Protein AF-A0A1F7QM72-F1 (afdb_monomer)

Mean predicted aligned error: 12.79 Å

Sequence (200 aa):
MLNIPPVDGIVYKVKGGDTADSLALRYHANKDQIIKFNDAEVGGLQPGTLIVIPGGNVKPVVTTATFSWGAAAIYGYNGYDYGWCTWWVAKRRADIGRPVPTNLGNARTWYSRAASVGLTVSPNVPIYGAVVWTVGGNHVGFVEKVLEDGSIWVSDMNSSGHISMDDSSPMRSCGGNCWNQVTYRHVYPDKFGTKIKFIY

pLDDT: mean 82.53, std 14.44, range [34.91, 98.12]

Nearest PDB structures (foldseek):
  5t1q-assembly4_D  TM=5.989E-01  e=6.437E-07  Staphylococcus aureus subsp. aureus NCTC 8325
  4a1i-assembly1_A  TM=8.287E-01  e=1.788E-02  Bacillus subtilis
  2mtz-assembly1_A  TM=7.582E-01  e=9.075E-03  Bacillus subtilis subsp. subtilis str. 168
  4xcm-assembly1_B  TM=2.558E-01  e=4.814E-05  Thermus thermophilus HB8
  4b8v-assembly1_A  TM=4.854E-01  e=2.588E-02  Fulvia fulva

Structure (mmCIF, N/CA/C/O backbone):
data_AF-A0A1F7QM72-F1
#
_entry.id   AF-A0A1F7QM72-F1
#
loop_
_atom_site.group_PDB
_atom_site.id
_atom_site.type_symbol
_atom_site.label_atom_id
_atom_site.label_alt_id
_atom_site.label_comp_id
_atom_site.label_asym_id
_atom_site.label_entity_id
_atom_site.label_seq_id
_atom_site.pdbx_PDB_ins_code
_atom_site.Cartn_x
_atom_site.Cartn_y
_atom_site.Cartn_z
_atom_site.occupancy
_atom_site.B_iso_or_equiv
_atom_site.auth_seq_id
_atom_site.auth_comp_id
_atom_site.auth_asym_id
_atom_site.auth_atom_id
_atom_site.pdbx_PDB_model_num
ATOM 1 N N . MET A 1 1 ? -37.385 -32.435 12.521 1.00 45.50 1 MET A N 1
ATOM 2 C CA . MET A 1 1 ? -35.965 -32.465 12.110 1.00 45.50 1 MET A CA 1
ATOM 3 C C . MET A 1 1 ? -35.475 -31.027 12.058 1.00 45.50 1 MET A C 1
ATOM 5 O O . MET A 1 1 ? -36.167 -30.209 11.468 1.00 45.50 1 MET A O 1
ATOM 9 N N . LEU A 1 2 ? -34.368 -30.704 12.729 1.00 40.50 2 LEU A N 1
ATOM 10 C CA . LEU A 1 2 ? -33.729 -29.386 12.662 1.00 40.50 2 LEU A CA 1
ATOM 11 C C . LEU A 1 2 ? -32.691 -29.431 11.535 1.00 40.50 2 LEU A C 1
ATOM 13 O O . LEU A 1 2 ? -31.706 -30.155 11.649 1.00 40.50 2 LEU A O 1
ATOM 17 N N . ASN A 1 3 ? -32.936 -28.694 10.453 1.00 34.91 3 ASN A N 1
ATOM 18 C CA . ASN A 1 3 ? -31.978 -28.516 9.365 1.00 34.91 3 ASN A CA 1
ATOM 19 C C . ASN A 1 3 ? -31.212 -27.216 9.612 1.00 34.91 3 ASN A C 1
ATOM 21 O O . ASN A 1 3 ? -31.789 -26.137 9.497 1.00 34.91 3 ASN A O 1
ATOM 25 N N . ILE A 1 4 ? -29.925 -27.319 9.932 1.00 45.34 4 ILE A N 1
ATOM 26 C CA . ILE A 1 4 ? -29.013 -26.176 9.869 1.00 45.34 4 ILE A CA 1
ATOM 27 C C . ILE A 1 4 ? -28.420 -26.199 8.457 1.00 45.34 4 ILE A C 1
ATOM 29 O O . ILE A 1 4 ? -27.702 -27.150 8.135 1.00 45.34 4 ILE A O 1
ATOM 33 N N . PRO A 1 5 ? -28.752 -25.240 7.578 1.00 45.41 5 PRO A N 1
ATOM 34 C CA . PRO A 1 5 ? -28.146 -25.196 6.257 1.00 45.41 5 PRO A CA 1
ATOM 35 C C . PRO A 1 5 ? -26.626 -24.991 6.394 1.00 45.41 5 PRO A C 1
ATOM 37 O O . PRO A 1 5 ? -26.201 -24.202 7.243 1.00 45.41 5 PRO A O 1
ATOM 40 N N . PRO A 1 6 ? -25.794 -25.671 5.583 1.00 57.66 6 PRO A N 1
ATOM 41 C CA . PRO A 1 6 ? -24.385 -25.323 5.489 1.00 57.66 6 PRO A CA 1
ATOM 42 C C . PRO A 1 6 ? -24.276 -23.885 4.976 1.00 57.66 6 PRO A C 1
ATOM 44 O O . PRO A 1 6 ? -24.883 -23.526 3.968 1.00 57.66 6 PRO A O 1
ATOM 47 N N . VAL A 1 7 ? -23.534 -23.051 5.699 1.00 66.56 7 VAL A N 1
ATOM 48 C CA . VAL A 1 7 ? -23.193 -21.703 5.248 1.00 66.56 7 VAL A CA 1
ATOM 49 C C . VAL A 1 7 ? -21.795 -21.766 4.660 1.00 66.56 7 VAL A C 1
ATOM 51 O O . VAL A 1 7 ? -20.825 -21.985 5.383 1.00 66.56 7 VAL A O 1
ATOM 54 N N . ASP A 1 8 ? -21.701 -21.586 3.345 1.00 71.75 8 ASP A N 1
ATOM 55 C CA . ASP A 1 8 ? -20.418 -21.452 2.663 1.00 71.75 8 ASP A CA 1
ATOM 56 C C . ASP A 1 8 ? -19.706 -20.184 3.159 1.00 71.75 8 ASP A C 1
ATOM 58 O O . ASP A 1 8 ? -20.293 -19.097 3.210 1.00 71.75 8 ASP A O 1
ATOM 62 N N . GLY A 1 9 ? -18.436 -20.303 3.546 1.00 78.44 9 GLY A N 1
ATOM 63 C CA . GLY A 1 9 ? -17.686 -19.171 4.079 1.00 78.44 9 GLY A CA 1
ATOM 64 C C . GLY A 1 9 ? -16.276 -19.507 4.546 1.00 78.44 9 GLY A C 1
ATOM 65 O O . GLY A 1 9 ? -15.829 -20.653 4.510 1.00 78.44 9 GLY A O 1
ATOM 66 N N . ILE A 1 10 ? -15.563 -18.473 4.989 1.00 83.62 10 ILE A N 1
ATOM 67 C CA . ILE A 1 10 ? -14.187 -18.571 5.490 1.00 83.62 10 ILE A CA 1
ATOM 68 C C . ILE A 1 10 ? -14.215 -18.507 7.015 1.00 83.62 10 ILE A C 1
ATOM 70 O O . ILE A 1 10 ? -14.787 -17.579 7.580 1.00 83.62 10 ILE A O 1
ATOM 74 N N . VAL A 1 11 ? -13.556 -19.452 7.687 1.00 86.94 11 VAL A N 1
ATOM 75 C CA . VAL A 1 11 ? -13.273 -19.338 9.124 1.00 86.94 11 VAL A CA 1
ATOM 76 C C . VAL A 1 11 ? -11.993 -18.529 9.300 1.00 86.94 11 VAL A C 1
ATOM 78 O O . VAL A 1 11 ? -10.951 -18.864 8.734 1.00 86.94 11 VAL A O 1
ATOM 81 N N . TYR A 1 12 ? -12.064 -17.451 10.072 1.00 87.44 12 TYR A N 1
ATOM 82 C CA . TYR A 1 12 ? -10.968 -16.504 10.243 1.00 87.44 12 TYR A CA 1
ATOM 83 C C . TYR A 1 12 ? -10.731 -16.194 11.719 1.00 87.44 12 TYR A C 1
ATOM 85 O O . TYR A 1 12 ? -11.673 -15.999 12.481 1.00 87.44 12 TYR A O 1
ATOM 93 N N . LYS A 1 13 ? -9.459 -16.119 12.126 1.00 91.38 13 LYS A N 1
ATOM 94 C CA . LYS A 1 13 ? -9.075 -15.667 13.466 1.00 91.38 13 LYS A CA 1
ATOM 95 C C . LYS A 1 13 ? -8.866 -14.158 13.453 1.00 91.38 13 LYS A C 1
ATOM 97 O O . LYS A 1 13 ? -7.921 -13.689 12.816 1.00 91.38 13 LYS A O 1
ATOM 102 N N . VAL A 1 14 ? -9.719 -13.431 14.166 1.00 90.56 14 VAL A N 1
ATOM 103 C CA . VAL A 1 14 ? -9.680 -11.968 14.269 1.00 90.56 14 VAL A CA 1
ATOM 104 C C . VAL A 1 14 ? -8.326 -11.531 14.821 1.00 90.56 14 VAL A C 1
ATOM 106 O O . VAL A 1 14 ? -7.839 -12.070 15.818 1.00 90.56 14 VAL A O 1
ATOM 109 N N . LYS A 1 15 ? -7.689 -10.563 14.169 1.00 87.88 15 LYS A N 1
ATOM 110 C CA . LYS A 1 15 ? -6.440 -9.937 14.615 1.00 87.88 15 LYS A CA 1
ATOM 111 C C . LYS A 1 15 ? -6.736 -8.566 15.218 1.00 87.88 15 LYS A C 1
ATOM 113 O O . LYS A 1 15 ? -7.787 -7.980 14.975 1.00 87.88 15 LYS A O 1
ATOM 118 N N . GLY A 1 16 ? -5.800 -8.048 16.013 1.00 83.56 16 GLY A N 1
ATOM 119 C CA . GLY A 1 16 ? -5.896 -6.682 16.530 1.00 83.56 16 GLY A CA 1
ATOM 120 C C . GLY A 1 16 ? -6.050 -5.679 15.383 1.00 83.56 16 GLY A C 1
ATOM 121 O O . GLY A 1 16 ? -5.237 -5.683 14.461 1.00 83.56 16 GLY A O 1
ATOM 122 N N . GLY A 1 17 ? -7.108 -4.864 15.430 1.00 79.69 17 GLY A N 1
ATOM 123 C CA . GLY A 1 17 ? -7.437 -3.881 14.393 1.00 79.69 17 GLY A CA 1
ATOM 124 C C . GLY A 1 17 ? -8.338 -4.385 13.257 1.00 79.69 17 GLY A C 1
ATOM 125 O O . GLY A 1 17 ? -8.692 -3.594 12.384 1.00 79.69 17 GLY A O 1
ATOM 126 N N . ASP A 1 18 ? -8.739 -5.660 13.249 1.00 83.94 18 ASP A N 1
ATOM 127 C CA . ASP A 1 18 ? -9.733 -6.146 12.288 1.00 83.94 18 ASP A CA 1
ATOM 128 C C . ASP A 1 18 ? -11.132 -5.605 12.612 1.00 83.94 18 ASP A C 1
ATOM 130 O O . ASP A 1 18 ? -11.568 -5.577 13.761 1.00 83.94 18 ASP A O 1
ATOM 134 N N . THR A 1 19 ? -11.864 -5.211 11.573 1.00 88.69 19 THR A N 1
ATOM 135 C CA . THR A 1 19 ? -13.254 -4.759 11.658 1.00 88.69 19 THR A CA 1
ATOM 136 C C . THR A 1 19 ? -14.099 -5.524 10.650 1.00 88.69 19 THR A C 1
ATOM 138 O O . THR A 1 19 ? -13.584 -6.080 9.679 1.00 88.69 19 THR A O 1
ATOM 141 N N . ALA A 1 20 ? -15.420 -5.545 10.839 1.00 87.25 20 ALA A N 1
ATOM 142 C CA . ALA A 1 20 ? -16.308 -6.176 9.864 1.00 87.25 20 ALA A CA 1
ATOM 143 C C . ALA A 1 20 ? -16.138 -5.556 8.467 1.00 87.25 20 ALA A C 1
ATOM 145 O O . ALA A 1 20 ? -16.149 -6.280 7.478 1.00 87.25 20 ALA A O 1
ATOM 146 N N . ASP A 1 21 ? -15.894 -4.243 8.385 1.00 80.44 21 ASP A N 1
ATOM 147 C CA . ASP A 1 21 ? -15.573 -3.556 7.132 1.00 80.44 21 ASP A CA 1
ATOM 148 C C . ASP A 1 21 ? -14.261 -4.057 6.506 1.00 80.44 21 ASP A C 1
ATOM 150 O O . ASP A 1 21 ? -14.223 -4.340 5.307 1.00 80.44 21 ASP A O 1
ATOM 154 N N . SER A 1 22 ? -13.183 -4.196 7.292 1.00 79.44 22 SER A N 1
ATOM 155 C CA . SER A 1 22 ? -11.883 -4.628 6.760 1.00 79.44 22 SER A CA 1
ATOM 156 C C . SER A 1 22 ? -11.925 -6.072 6.257 1.00 79.44 22 SER A C 1
ATOM 158 O O . SER A 1 22 ? -11.346 -6.381 5.212 1.00 79.44 22 SER A O 1
ATOM 160 N N . LEU A 1 23 ? -12.651 -6.946 6.954 1.00 86.25 23 LEU A N 1
ATOM 161 C CA . LEU A 1 23 ? -12.809 -8.349 6.581 1.00 86.25 23 LEU A CA 1
ATOM 162 C C . LEU A 1 23 ? -13.789 -8.530 5.419 1.00 86.25 23 LEU A C 1
ATOM 164 O O . LEU A 1 23 ? -13.493 -9.301 4.508 1.00 86.25 23 LEU A O 1
ATOM 168 N N . ALA A 1 24 ? -14.893 -7.778 5.392 1.00 83.81 24 ALA A N 1
ATOM 169 C CA . ALA A 1 24 ? -15.813 -7.740 4.255 1.00 83.81 24 ALA A CA 1
ATOM 170 C C . ALA A 1 24 ? -15.081 -7.353 2.969 1.00 83.81 24 ALA A C 1
ATOM 172 O O . ALA A 1 24 ? -15.198 -8.038 1.955 1.00 83.81 24 ALA A O 1
ATOM 173 N N . LEU A 1 25 ? -14.254 -6.307 3.031 1.00 73.62 25 LEU A N 1
ATOM 174 C CA . LEU A 1 25 ? -13.453 -5.867 1.895 1.00 73.62 25 LEU A CA 1
ATOM 175 C C . LEU A 1 25 ? -12.424 -6.924 1.479 1.00 73.62 25 LEU A C 1
ATOM 177 O O . LEU A 1 25 ? -12.303 -7.238 0.297 1.00 73.62 25 LEU A O 1
ATOM 181 N N . ARG A 1 26 ? -11.686 -7.483 2.444 1.00 74.56 26 ARG A N 1
ATOM 182 C CA . ARG A 1 26 ? -10.608 -8.449 2.193 1.00 74.56 26 ARG A CA 1
ATOM 183 C C . ARG A 1 26 ? -11.102 -9.758 1.590 1.00 74.56 26 ARG A C 1
ATOM 185 O O . ARG A 1 26 ? -10.410 -10.346 0.764 1.00 74.56 26 ARG A O 1
ATOM 192 N N . TYR A 1 27 ? -12.254 -10.229 2.045 1.00 84.56 27 TYR A N 1
ATOM 193 C CA . TYR A 1 27 ? -12.812 -11.518 1.654 1.00 84.56 27 TYR A CA 1
ATOM 194 C C . TYR A 1 27 ? -14.009 -11.378 0.718 1.00 84.56 27 TYR A C 1
ATOM 196 O O . TYR A 1 27 ? -14.702 -12.363 0.489 1.00 84.56 27 TYR A O 1
ATOM 204 N N . HIS A 1 28 ? -14.255 -10.176 0.181 1.00 78.25 28 HIS A N 1
ATOM 205 C CA . HIS A 1 28 ? -15.382 -9.883 -0.709 1.00 78.25 28 HIS A CA 1
ATOM 206 C C . HIS A 1 28 ? -16.718 -10.409 -0.156 1.00 78.25 28 HIS A C 1
ATOM 208 O O . HIS A 1 28 ? -17.533 -10.968 -0.887 1.00 78.25 28 HIS A O 1
ATOM 214 N N . ALA A 1 29 ? -16.899 -10.254 1.152 1.00 86.94 29 ALA A N 1
ATOM 215 C CA . ALA A 1 29 ? -18.069 -10.696 1.890 1.00 86.94 29 ALA A CA 1
ATOM 216 C C . ALA A 1 29 ? -18.986 -9.510 2.195 1.00 86.94 29 ALA A C 1
ATOM 218 O O . ALA A 1 29 ? -18.596 -8.345 2.089 1.00 86.94 29 ALA A O 1
ATOM 219 N N . ASN A 1 30 ? -20.211 -9.797 2.619 1.00 85.50 30 ASN A N 1
ATOM 220 C CA . ASN A 1 30 ? -21.122 -8.765 3.087 1.00 85.50 30 ASN A CA 1
ATOM 221 C C . ASN A 1 30 ? -20.846 -8.451 4.568 1.00 85.50 30 ASN A C 1
ATOM 223 O O . ASN A 1 30 ? -20.921 -9.332 5.425 1.00 85.50 30 ASN A O 1
ATOM 227 N N . LYS A 1 31 ? -20.553 -7.181 4.871 1.00 87.75 31 LYS A N 1
ATOM 228 C CA . LYS A 1 31 ? -20.309 -6.692 6.237 1.00 87.75 31 LYS A CA 1
ATOM 229 C C . LYS A 1 31 ? -21.452 -7.029 7.193 1.00 87.75 31 LYS A C 1
ATOM 231 O O . LYS A 1 31 ? -21.196 -7.539 8.278 1.00 87.75 31 LYS A O 1
ATOM 236 N N . ASP A 1 32 ? -22.692 -6.751 6.805 1.00 88.25 32 ASP A N 1
ATOM 237 C CA . ASP A 1 32 ? -23.854 -6.949 7.672 1.00 88.25 32 ASP A CA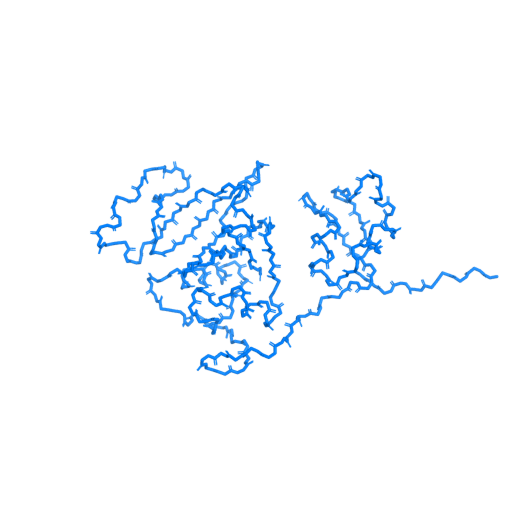 1
ATOM 238 C C . ASP A 1 32 ? -24.075 -8.435 7.967 1.00 88.25 32 ASP A C 1
ATOM 240 O O . ASP A 1 32 ? -24.497 -8.789 9.064 1.00 88.25 32 ASP A O 1
ATOM 244 N N . GLN A 1 33 ? -23.736 -9.318 7.022 1.00 88.12 33 GLN A N 1
ATOM 245 C CA . GLN A 1 33 ? -23.741 -10.763 7.259 1.00 88.12 33 GLN A CA 1
ATOM 246 C C . GLN A 1 33 ? -22.613 -11.195 8.194 1.00 88.12 33 GLN A C 1
ATOM 248 O O . GLN A 1 33 ? -22.854 -12.022 9.064 1.00 88.12 33 GLN A O 1
ATOM 253 N N . ILE A 1 34 ? -21.410 -10.625 8.072 1.00 89.12 34 ILE A N 1
ATOM 254 C CA . ILE A 1 34 ? -20.319 -10.884 9.025 1.00 89.12 34 ILE A CA 1
ATOM 255 C C . ILE A 1 34 ? -20.727 -10.447 10.435 1.00 89.12 34 ILE A C 1
ATOM 257 O O . ILE A 1 34 ? -20.473 -11.174 11.387 1.00 89.12 34 ILE A O 1
ATOM 261 N N . ILE A 1 35 ? -21.369 -9.286 10.583 1.00 90.56 35 ILE A N 1
ATOM 262 C CA . ILE A 1 35 ? -21.796 -8.793 11.897 1.00 90.56 35 ILE A CA 1
ATOM 263 C C . ILE A 1 35 ? -22.857 -9.719 12.491 1.00 90.56 35 ILE A C 1
ATOM 265 O O . ILE A 1 35 ? -22.648 -10.250 13.577 1.00 90.56 35 ILE A O 1
ATOM 269 N N . LYS A 1 36 ? -23.942 -9.964 11.749 1.00 88.62 36 LYS A N 1
ATOM 270 C CA . LYS A 1 36 ? -25.083 -10.758 12.227 1.00 88.62 36 LYS A CA 1
ATOM 271 C C . LYS A 1 36 ? -24.744 -12.215 12.493 1.00 88.62 36 LYS A C 1
ATOM 273 O O . LYS A 1 36 ? -25.316 -12.827 13.379 1.00 88.62 36 LYS A O 1
ATOM 278 N N . PHE A 1 37 ? -23.853 -12.801 11.698 1.00 89.12 37 PHE A N 1
ATOM 279 C CA . PHE A 1 37 ? -23.519 -14.216 11.841 1.00 89.12 37 PHE A CA 1
ATOM 280 C C . PHE A 1 37 ? -22.594 -14.491 13.032 1.00 89.12 37 PHE A C 1
ATOM 282 O O . PHE A 1 37 ? -22.527 -15.621 13.502 1.00 89.12 37 PHE A O 1
ATOM 289 N N . ASN A 1 38 ? -21.870 -13.475 13.506 1.00 90.75 38 ASN A N 1
ATOM 290 C CA . ASN A 1 38 ? -20.940 -13.601 14.629 1.00 90.75 38 ASN A CA 1
ATOM 291 C C . ASN A 1 38 ? -21.399 -12.817 15.867 1.00 90.75 38 ASN A C 1
ATOM 293 O O . ASN A 1 38 ? -20.560 -12.526 16.718 1.00 90.75 38 ASN A O 1
ATOM 297 N N . ASP A 1 39 ? -22.681 -12.436 15.933 1.00 90.81 39 ASP A N 1
ATOM 298 C CA . ASP A 1 39 ? -23.287 -11.673 17.036 1.00 90.81 39 ASP A CA 1
ATOM 299 C C . ASP A 1 39 ? -22.470 -10.420 17.431 1.00 90.81 39 ASP A C 1
ATOM 301 O O . ASP A 1 39 ? -22.259 -10.099 18.605 1.00 90.81 39 ASP A O 1
ATOM 305 N N . ALA A 1 40 ? -21.926 -9.725 16.427 1.00 89.62 40 ALA A N 1
ATOM 306 C CA . ALA A 1 40 ? -20.963 -8.643 16.615 1.00 89.62 40 ALA A CA 1
ATOM 307 C C . ALA A 1 40 ? -21.605 -7.241 16.690 1.00 89.62 40 ALA A C 1
ATOM 309 O O . ALA A 1 40 ? -20.888 -6.241 16.628 1.00 89.62 40 ALA A O 1
ATOM 310 N N . GLU A 1 41 ? -22.932 -7.127 16.810 1.00 89.00 41 GLU A N 1
ATOM 311 C CA . GLU A 1 41 ? -23.680 -5.858 16.776 1.00 89.00 41 GLU A CA 1
ATOM 312 C C . GLU A 1 41 ? -23.339 -4.921 17.936 1.00 89.00 41 GLU A C 1
ATOM 314 O O . GLU A 1 41 ? -23.357 -3.702 17.775 1.00 89.00 41 GLU A O 1
ATOM 319 N N . VAL A 1 42 ? -23.057 -5.488 19.109 1.00 80.75 42 VAL A N 1
ATOM 320 C CA . VAL A 1 42 ? -22.853 -4.725 20.351 1.00 80.75 42 VAL A CA 1
ATOM 321 C C . VAL A 1 42 ? -21.370 -4.617 20.699 1.00 80.75 42 VAL A C 1
ATOM 323 O O . VAL A 1 42 ? -20.904 -3.555 21.103 1.00 80.75 42 VAL A O 1
ATOM 326 N N . GLY A 1 43 ? -20.622 -5.712 20.538 1.00 80.19 43 GLY A N 1
ATOM 327 C CA . GLY A 1 43 ? -19.219 -5.807 20.951 1.00 80.19 43 GLY A CA 1
ATOM 328 C C . GLY A 1 43 ? -18.199 -5.691 19.819 1.00 80.19 43 GLY A C 1
ATOM 329 O O . GLY A 1 43 ? -17.004 -5.625 20.098 1.00 80.19 43 GLY A O 1
ATOM 330 N N . GLY A 1 44 ? -18.627 -5.688 18.554 1.00 85.94 44 GLY A N 1
ATOM 331 C CA . GLY A 1 44 ? -17.716 -5.779 17.415 1.00 85.94 44 GLY A CA 1
ATOM 332 C C . GLY A 1 44 ? -16.930 -7.098 17.368 1.00 85.94 44 GLY A C 1
ATOM 333 O O . GLY A 1 44 ? -17.162 -8.028 18.139 1.00 85.94 44 GLY A O 1
ATOM 334 N N . LEU A 1 45 ? -15.981 -7.186 16.433 1.00 91.06 45 LEU A N 1
ATOM 335 C CA . LEU A 1 45 ? -15.134 -8.369 16.275 1.00 91.06 45 LEU A CA 1
ATOM 336 C C . LEU A 1 45 ? -13.982 -8.333 17.283 1.00 91.06 45 LEU A C 1
ATOM 338 O O . LEU A 1 45 ? -13.175 -7.407 17.288 1.00 91.06 45 LEU A O 1
ATOM 342 N N . GLN A 1 46 ? -13.902 -9.358 18.126 1.00 91.12 46 GLN A N 1
ATOM 343 C CA . GLN A 1 46 ? -12.945 -9.416 19.228 1.00 91.12 46 GLN A CA 1
ATOM 344 C C . GLN A 1 46 ? -11.622 -10.063 18.790 1.00 91.12 46 GLN A C 1
ATOM 346 O O . GLN A 1 46 ? -11.634 -11.195 18.309 1.00 91.12 46 GLN A O 1
ATOM 351 N N . PRO A 1 47 ? -10.461 -9.407 18.959 1.00 88.81 47 PRO A N 1
ATOM 352 C CA . PRO A 1 47 ? -9.176 -10.005 18.617 1.00 88.81 47 PRO A CA 1
ATOM 353 C C . PRO A 1 47 ? -8.959 -11.366 19.287 1.00 88.81 47 PRO A C 1
ATOM 355 O O . PRO A 1 47 ? -9.195 -11.550 20.477 1.00 88.81 47 PRO A O 1
ATOM 358 N N . GLY A 1 48 ? -8.471 -12.330 18.511 1.00 86.75 48 GLY A N 1
ATOM 359 C CA . GLY A 1 48 ? -8.204 -13.693 18.955 1.00 86.75 48 GLY A CA 1
ATOM 360 C C . GLY A 1 48 ? -9.381 -14.655 18.813 1.00 86.75 48 GLY A C 1
ATOM 361 O O . GLY A 1 48 ? -9.141 -15.865 18.877 1.00 86.75 48 GLY A O 1
ATOM 362 N N . THR A 1 49 ? -10.602 -14.173 18.562 1.00 90.44 49 THR A N 1
ATOM 363 C CA . THR A 1 49 ? -11.761 -15.047 18.345 1.00 90.44 49 THR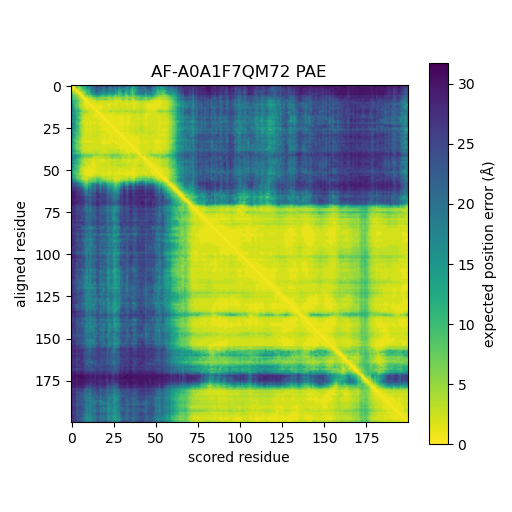 A CA 1
ATOM 364 C C . THR A 1 49 ? -11.775 -15.621 16.934 1.00 90.44 49 THR A C 1
ATOM 366 O O . THR A 1 49 ? -11.254 -15.030 15.983 1.00 90.44 49 THR A O 1
ATOM 369 N N . LEU A 1 50 ? -12.341 -16.820 16.804 1.00 89.31 50 LEU A N 1
ATOM 370 C CA . LEU A 1 50 ? -12.670 -17.389 15.505 1.00 89.31 50 LEU A CA 1
ATOM 371 C C . LEU A 1 50 ? -14.048 -16.887 15.103 1.00 89.31 50 LEU A C 1
ATOM 373 O O . LEU A 1 50 ? -14.998 -17.008 15.871 1.00 89.31 50 LEU A O 1
ATOM 377 N N . ILE A 1 51 ? -14.131 -16.350 13.895 1.00 92.44 51 ILE A N 1
ATOM 378 C CA . ILE A 1 51 ? -15.369 -15.889 13.284 1.00 92.44 51 ILE A CA 1
ATOM 379 C C . ILE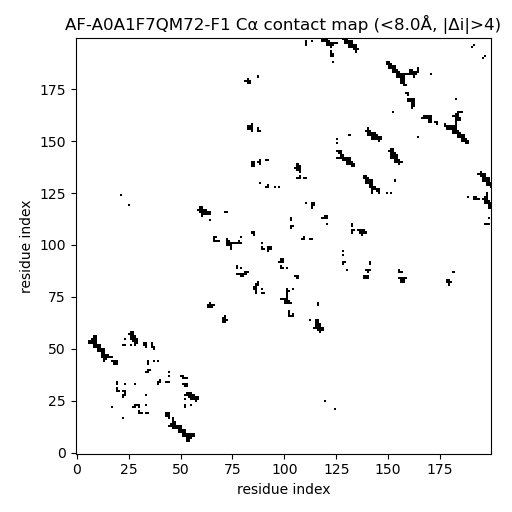 A 1 51 ? -15.586 -16.616 11.965 1.00 92.44 51 ILE A C 1
ATOM 381 O O . ILE A 1 51 ? -14.638 -17.082 11.322 1.00 92.44 51 ILE A O 1
ATOM 385 N N . VAL A 1 52 ? -16.835 -16.670 11.534 1.00 89.94 52 VAL A N 1
ATOM 386 C CA . VAL A 1 52 ? -17.210 -17.104 10.193 1.00 89.94 52 VAL A CA 1
ATOM 387 C C . VAL A 1 52 ? -17.423 -15.870 9.331 1.00 89.94 52 VAL A C 1
ATOM 389 O O . VAL A 1 52 ? -17.987 -14.874 9.767 1.00 89.94 52 VAL A O 1
ATOM 392 N N . ILE A 1 53 ? -16.972 -15.921 8.088 1.00 90.69 53 ILE A N 1
ATOM 393 C CA . ILE A 1 53 ? -17.197 -14.884 7.085 1.00 90.69 53 ILE A CA 1
ATOM 394 C C . ILE A 1 53 ? -18.122 -15.492 6.025 1.00 90.69 53 ILE A C 1
ATOM 396 O O . ILE A 1 53 ? -17.624 -16.136 5.092 1.00 90.69 53 ILE A O 1
ATOM 400 N N . PRO A 1 54 ? -19.457 -15.357 6.182 1.00 86.62 54 PRO A N 1
ATOM 401 C CA . PRO A 1 54 ? -20.430 -15.958 5.275 1.00 86.62 54 PRO A CA 1
ATOM 402 C C . PRO A 1 54 ? -20.303 -15.388 3.869 1.00 86.62 54 PRO A C 1
ATOM 404 O O . PRO A 1 54 ? -20.158 -14.175 3.696 1.00 86.62 54 PRO A O 1
ATOM 407 N N . GLY A 1 55 ? -20.330 -16.263 2.865 1.00 79.25 55 GLY A N 1
ATOM 408 C CA . GLY A 1 55 ? -20.131 -15.874 1.469 1.00 79.25 55 GLY A CA 1
ATOM 409 C C . GLY A 1 55 ? -18.751 -15.269 1.190 1.00 79.25 55 GLY A C 1
ATOM 410 O O . GLY A 1 55 ? -18.537 -14.717 0.116 1.00 79.25 55 GLY A O 1
ATOM 411 N N . GLY A 1 56 ? -17.815 -15.348 2.144 1.00 78.06 56 GLY A N 1
ATOM 412 C CA . GLY A 1 56 ? -16.451 -14.889 1.956 1.00 78.06 56 GLY A CA 1
ATOM 413 C C . GLY A 1 56 ? -15.760 -15.711 0.883 1.00 78.06 56 GLY A C 1
ATOM 414 O O . GLY A 1 56 ? -15.696 -16.936 0.959 1.00 78.06 56 GLY A O 1
ATOM 415 N N . ASN A 1 57 ? -15.203 -15.032 -0.109 1.00 76.06 57 ASN A N 1
ATOM 416 C CA . ASN A 1 57 ? -14.449 -15.649 -1.179 1.00 76.06 57 ASN A CA 1
ATOM 417 C C . ASN A 1 57 ? -13.132 -14.910 -1.415 1.00 76.06 57 ASN A C 1
ATOM 419 O O . ASN A 1 57 ? -13.106 -13.725 -1.742 1.00 76.06 57 ASN A O 1
ATOM 423 N N . VAL A 1 58 ? -12.027 -15.654 -1.359 1.00 63.69 58 VAL A N 1
ATOM 424 C CA . VAL A 1 58 ? -10.719 -15.230 -1.880 1.00 63.69 58 VAL A CA 1
ATOM 425 C C . VAL A 1 58 ? -10.704 -15.359 -3.406 1.00 63.69 58 VAL A C 1
ATOM 427 O O . VAL A 1 58 ? -9.932 -16.121 -3.980 1.00 63.69 58 VAL A O 1
ATOM 430 N N . LYS A 1 59 ? -11.610 -14.658 -4.093 1.00 48.19 59 LYS A N 1
ATOM 431 C CA . LYS A 1 59 ? -11.527 -14.523 -5.549 1.00 48.19 59 LYS A CA 1
ATOM 432 C C . LYS A 1 59 ? -10.588 -13.359 -5.852 1.00 48.19 59 LYS A C 1
ATOM 434 O O . LYS A 1 59 ? -10.919 -12.241 -5.461 1.00 48.19 59 LYS A O 1
ATOM 439 N N . PRO A 1 60 ? -9.451 -13.567 -6.539 1.00 44.50 60 PRO A N 1
ATOM 440 C CA . PRO A 1 60 ? -8.735 -12.439 -7.109 1.00 44.50 60 PRO A CA 1
ATOM 441 C C . PRO A 1 60 ? -9.704 -11.748 -8.072 1.00 44.50 60 PRO A C 1
ATOM 443 O O . PRO A 1 60 ? -10.223 -12.378 -8.995 1.00 44.50 60 PRO A O 1
ATOM 446 N N . VAL A 1 61 ? -10.010 -10.474 -7.832 1.00 45.81 61 VAL A N 1
ATOM 447 C CA . VAL A 1 61 ? -10.785 -9.660 -8.775 1.00 45.81 61 VAL A CA 1
ATOM 448 C C . VAL A 1 61 ? -9.913 -9.440 -10.008 1.00 45.81 61 VAL A C 1
ATOM 450 O O . VAL A 1 61 ? -9.208 -8.448 -10.101 1.00 45.81 61 VAL A O 1
ATOM 453 N N . VAL A 1 62 ? -9.897 -10.390 -10.944 1.00 43.44 62 VAL A N 1
ATOM 454 C CA . VAL A 1 62 ? -9.205 -10.229 -12.228 1.00 43.44 62 VAL A CA 1
ATOM 455 C C . VAL A 1 62 ? -10.143 -9.491 -13.180 1.00 43.44 62 VAL A C 1
ATOM 457 O O . VAL A 1 62 ? -10.827 -10.079 -14.010 1.00 43.44 62 VAL A O 1
ATOM 460 N N . THR A 1 63 ? -10.202 -8.176 -13.043 1.00 44.91 63 THR A N 1
ATOM 461 C CA . THR A 1 63 ? -10.632 -7.288 -14.130 1.00 44.91 63 THR A CA 1
ATOM 462 C C . THR A 1 63 ? -9.468 -7.146 -15.109 1.00 44.91 63 THR A C 1
ATOM 464 O O . THR A 1 63 ? -8.381 -6.718 -14.737 1.00 44.91 63 THR A O 1
ATOM 467 N N . THR A 1 64 ? -9.665 -7.521 -16.371 1.00 45.38 64 THR A N 1
ATOM 468 C CA . THR A 1 64 ? -8.637 -7.420 -17.421 1.00 45.38 64 THR A CA 1
ATOM 469 C C . THR A 1 64 ? -8.020 -6.020 -17.450 1.00 45.38 64 THR A C 1
ATOM 471 O O . THR A 1 64 ? -8.658 -5.056 -17.871 1.00 45.38 64 THR A O 1
ATOM 474 N N . ALA A 1 65 ? -6.783 -5.906 -16.968 1.00 53.47 65 ALA A N 1
ATOM 475 C CA . ALA A 1 65 ? -6.045 -4.658 -16.910 1.00 53.47 65 ALA A CA 1
ATOM 476 C C . ALA A 1 65 ? -5.263 -4.492 -18.214 1.00 53.47 65 ALA A C 1
ATOM 478 O O . ALA A 1 65 ? -4.463 -5.350 -18.576 1.00 53.47 65 ALA A O 1
ATOM 479 N N . THR A 1 66 ? -5.454 -3.384 -18.926 1.00 54.88 66 THR A N 1
ATOM 480 C CA . THR A 1 66 ? -4.592 -3.038 -20.062 1.00 54.88 66 THR A CA 1
ATOM 481 C C . THR A 1 66 ? -3.274 -2.471 -19.537 1.00 54.88 66 THR A C 1
ATOM 483 O O . THR A 1 66 ? -3.206 -1.321 -19.078 1.00 54.88 66 THR A O 1
ATOM 486 N N . PHE A 1 67 ? -2.220 -3.283 -19.579 1.00 61.53 67 PHE A N 1
ATOM 487 C CA . PHE A 1 67 ? -0.853 -2.853 -19.313 1.00 61.53 67 PHE A CA 1
ATOM 488 C C . PHE A 1 67 ? -0.184 -2.377 -20.603 1.00 61.53 67 PHE A C 1
ATOM 490 O O . PHE A 1 67 ? -0.583 -2.755 -21.700 1.00 61.53 67 PHE A O 1
ATOM 497 N N . SER A 1 68 ? 0.887 -1.587 -20.478 1.00 59.16 68 SER A N 1
ATOM 498 C CA . SER A 1 68 ? 1.697 -1.179 -21.641 1.00 59.16 68 SER A CA 1
ATOM 499 C C . SER A 1 68 ? 2.346 -2.362 -22.377 1.00 59.16 68 SER A C 1
ATOM 501 O O . SER A 1 68 ? 2.803 -2.188 -23.498 1.00 59.16 68 SER A O 1
ATOM 503 N N . TRP A 1 69 ? 2.383 -3.546 -21.752 1.00 53.59 69 TRP A N 1
ATOM 504 C CA . TRP A 1 69 ? 3.086 -4.744 -22.222 1.00 53.59 69 TRP A CA 1
ATOM 505 C C . TRP A 1 69 ? 2.233 -6.028 -22.096 1.00 53.59 69 TRP A C 1
ATOM 507 O O . TRP A 1 69 ? 2.763 -7.097 -21.811 1.00 53.59 69 TRP A O 1
ATOM 517 N N . GLY A 1 70 ? 0.904 -5.935 -22.252 1.00 57.12 70 GLY A N 1
ATOM 518 C CA . GLY A 1 70 ? -0.011 -7.093 -22.251 1.00 57.12 70 GLY A CA 1
ATOM 519 C C . GLY A 1 70 ? -1.250 -6.924 -21.364 1.00 57.12 70 GLY A C 1
ATOM 520 O O . GLY A 1 70 ? -1.423 -5.898 -20.717 1.00 57.12 70 GLY A O 1
ATOM 521 N N . ALA A 1 71 ? -2.137 -7.923 -21.335 1.00 63.28 71 ALA A N 1
ATOM 522 C CA . ALA A 1 71 ? -3.409 -7.869 -20.592 1.00 63.28 71 ALA A CA 1
ATOM 523 C C . ALA A 1 71 ? -3.378 -8.574 -19.215 1.00 63.28 71 ALA A C 1
ATOM 525 O O . ALA A 1 71 ? -4.370 -8.565 -18.487 1.00 63.28 71 ALA A O 1
ATOM 526 N N . ALA A 1 72 ? -2.254 -9.206 -18.860 1.00 75.75 72 ALA A N 1
ATOM 527 C CA . ALA A 1 72 ? -2.112 -10.031 -17.660 1.00 75.75 72 ALA A CA 1
ATOM 528 C C . ALA A 1 72 ? -1.012 -9.504 -16.731 1.00 75.75 72 ALA A C 1
ATOM 530 O O . ALA A 1 72 ? -0.029 -8.924 -17.191 1.00 75.75 72 ALA A O 1
ATOM 531 N N . ALA A 1 73 ? -1.176 -9.710 -15.423 1.00 82.12 73 ALA A N 1
ATOM 532 C CA . ALA A 1 73 ? -0.136 -9.424 -14.440 1.00 82.12 73 ALA A CA 1
ATOM 533 C C . ALA A 1 73 ? 1.072 -10.342 -14.674 1.00 82.12 73 ALA A C 1
ATOM 535 O O . ALA A 1 73 ? 0.919 -11.559 -14.757 1.00 82.12 73 ALA A O 1
ATOM 536 N N . ILE A 1 74 ? 2.268 -9.762 -14.770 1.00 84.06 74 ILE A N 1
ATOM 537 C CA . ILE A 1 74 ? 3.515 -10.515 -14.964 1.00 84.06 74 ILE A CA 1
ATOM 538 C C . ILE A 1 74 ? 4.278 -10.536 -13.638 1.00 84.06 74 ILE A C 1
ATOM 540 O O . ILE A 1 74 ? 4.358 -9.516 -12.956 1.00 84.06 74 ILE A O 1
ATOM 544 N N . TYR A 1 75 ? 4.860 -11.679 -13.284 1.00 87.38 75 TYR A N 1
ATOM 545 C CA . TYR A 1 75 ? 5.666 -11.874 -12.074 1.00 87.38 75 TYR A CA 1
ATOM 546 C C . TYR A 1 75 ? 7.006 -12.539 -12.420 1.00 87.38 75 TYR A C 1
ATOM 548 O O . TYR A 1 75 ? 7.219 -12.965 -13.552 1.00 87.38 75 TYR A O 1
ATOM 556 N N . GLY A 1 76 ? 7.902 -12.652 -11.435 1.00 79.06 76 GLY A N 1
ATOM 557 C CA . GLY A 1 76 ? 9.155 -13.414 -11.550 1.00 79.06 76 GLY A CA 1
ATOM 558 C C . GLY A 1 76 ? 10.419 -12.569 -11.713 1.00 79.06 76 GLY A C 1
ATOM 559 O O . GLY A 1 76 ? 11.516 -13.097 -11.577 1.00 79.06 76 GLY A O 1
ATOM 560 N N . TYR A 1 77 ? 10.289 -11.261 -11.940 1.00 85.00 77 TYR A N 1
ATOM 561 C CA . TYR A 1 77 ? 11.408 -10.316 -11.935 1.00 85.00 77 TYR A CA 1
ATOM 562 C C . TYR A 1 77 ? 10.926 -8.897 -11.602 1.00 85.00 77 TYR A C 1
ATOM 564 O O . TYR A 1 77 ? 9.725 -8.619 -11.604 1.00 85.00 77 TYR A O 1
ATOM 572 N N . ASN A 1 78 ? 11.864 -7.994 -11.317 1.00 89.31 78 ASN A N 1
ATOM 573 C CA . ASN A 1 78 ? 11.588 -6.572 -11.125 1.00 89.31 78 ASN A CA 1
ATOM 574 C C . ASN A 1 78 ? 11.805 -5.830 -12.453 1.00 89.31 78 ASN A C 1
ATOM 576 O O . ASN A 1 78 ? 12.941 -5.728 -12.903 1.00 89.31 78 ASN A O 1
ATOM 580 N N . GLY A 1 79 ? 10.734 -5.360 -13.096 1.00 87.38 79 GLY A N 1
ATOM 581 C CA . GLY A 1 79 ? 10.803 -4.627 -14.372 1.00 87.38 79 GLY A CA 1
ATOM 582 C C . GLY A 1 79 ? 10.550 -3.132 -14.248 1.00 87.38 79 GLY A C 1
ATOM 583 O O . GLY A 1 79 ? 10.167 -2.497 -15.2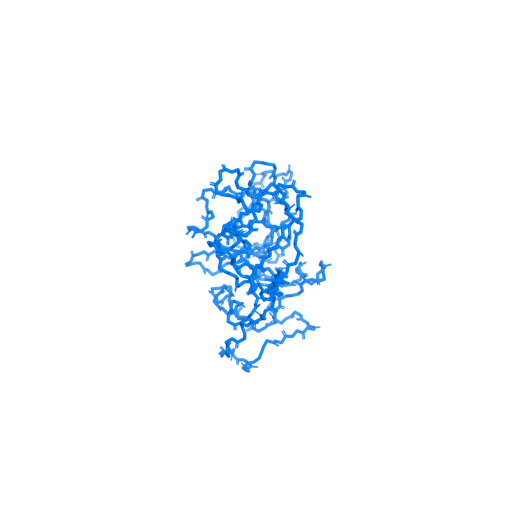25 1.00 87.38 79 GLY A O 1
ATOM 584 N N . TYR A 1 80 ? 10.736 -2.575 -13.054 1.00 90.00 80 TYR A N 1
ATOM 585 C CA . TYR A 1 80 ? 10.798 -1.132 -12.863 1.00 90.00 80 TYR A CA 1
ATOM 586 C C . TYR A 1 80 ? 12.246 -0.652 -13.002 1.00 90.00 80 TYR A C 1
ATOM 588 O O . TYR A 1 80 ? 13.182 -1.426 -12.818 1.00 90.00 80 TYR A O 1
ATOM 596 N N . ASP A 1 81 ? 12.442 0.626 -13.306 1.00 85.75 81 ASP A N 1
ATOM 597 C CA . ASP A 1 81 ? 13.786 1.173 -13.479 1.00 85.75 81 ASP A CA 1
ATOM 598 C C . ASP A 1 81 ? 14.474 1.383 -12.125 1.00 85.75 81 ASP A C 1
ATOM 600 O O . ASP A 1 81 ? 13.907 1.974 -11.199 1.00 85.75 81 ASP A O 1
ATOM 604 N N . TYR A 1 82 ? 15.719 0.916 -12.008 1.00 87.00 82 TYR A N 1
ATOM 605 C CA . TYR A 1 82 ? 16.544 1.144 -10.823 1.00 87.00 82 TYR A CA 1
ATOM 606 C C . TYR A 1 82 ? 16.649 2.641 -10.506 1.00 87.00 82 TYR A C 1
ATOM 608 O O . TYR A 1 82 ? 16.732 3.477 -11.406 1.00 87.00 82 TYR A O 1
ATOM 616 N N . GLY A 1 83 ? 16.636 2.982 -9.219 1.00 82.25 83 GLY A N 1
ATOM 617 C CA . GLY A 1 83 ? 16.670 4.370 -8.767 1.00 82.25 83 GLY A CA 1
ATOM 618 C C . GLY A 1 83 ? 15.299 5.027 -8.579 1.00 82.25 83 GLY A C 1
ATOM 619 O O . GLY A 1 83 ? 15.247 6.147 -8.076 1.00 82.25 83 GLY A O 1
ATOM 620 N N . TRP A 1 84 ? 14.194 4.355 -8.927 1.00 86.94 84 TRP A N 1
ATOM 621 C CA . TRP A 1 84 ? 12.829 4.874 -8.768 1.00 86.94 84 TRP A CA 1
ATOM 622 C C . TRP A 1 84 ? 12.068 4.249 -7.594 1.00 86.94 84 TRP A C 1
ATOM 624 O O . TRP A 1 84 ? 12.344 3.130 -7.154 1.00 86.94 84 TRP A O 1
ATOM 634 N N . CYS A 1 85 ? 11.035 4.957 -7.121 1.00 92.69 85 CYS A N 1
ATOM 635 C CA . CYS A 1 85 ? 10.174 4.502 -6.029 1.00 92.69 85 CYS A CA 1
ATOM 636 C C . CYS A 1 85 ? 9.507 3.148 -6.319 1.00 92.69 85 CYS A C 1
ATOM 638 O O . CYS A 1 85 ? 9.463 2.272 -5.457 1.00 92.69 85 CYS A O 1
ATOM 640 N N . THR A 1 86 ? 9.061 2.940 -7.558 1.00 94.50 86 THR A N 1
ATOM 641 C CA . THR A 1 86 ? 8.454 1.692 -8.034 1.00 94.50 86 THR A CA 1
ATOM 642 C C . THR A 1 86 ? 9.414 0.509 -7.938 1.00 94.50 86 THR A C 1
ATOM 644 O O . THR A 1 86 ? 9.025 -0.554 -7.452 1.00 94.50 86 THR A O 1
ATOM 647 N N . TRP A 1 87 ? 10.678 0.695 -8.327 1.00 93.62 87 TRP A N 1
ATOM 648 C CA . TRP A 1 87 ? 11.696 -0.351 -8.249 1.00 93.62 87 TRP A CA 1
ATOM 649 C C . TRP A 1 87 ? 12.012 -0.746 -6.817 1.00 93.62 87 TRP A C 1
ATOM 651 O O . TRP A 1 87 ? 12.038 -1.943 -6.519 1.00 93.62 87 TRP A O 1
ATOM 661 N N . TRP A 1 88 ? 12.199 0.233 -5.927 1.00 94.81 88 TRP A N 1
ATOM 662 C CA . TRP A 1 88 ? 12.474 -0.047 -4.519 1.00 94.81 88 TRP A CA 1
ATOM 663 C C . TRP A 1 88 ? 11.337 -0.837 -3.876 1.00 94.81 88 TRP A C 1
ATOM 665 O O . TRP A 1 88 ? 11.570 -1.880 -3.263 1.00 94.81 88 TRP A O 1
ATOM 675 N N . VAL A 1 89 ? 10.096 -0.390 -4.073 1.00 97.25 89 VAL A N 1
ATOM 676 C CA . VAL A 1 89 ? 8.924 -1.067 -3.516 1.00 97.25 89 VAL A CA 1
ATOM 677 C C . VAL A 1 89 ? 8.775 -2.474 -4.091 1.00 97.25 89 VAL A C 1
ATOM 679 O O . VAL A 1 89 ? 8.532 -3.408 -3.329 1.00 97.25 89 VAL A O 1
ATOM 682 N N . ALA A 1 90 ? 8.961 -2.660 -5.401 1.00 96.00 90 ALA A N 1
ATOM 683 C CA . ALA A 1 90 ? 8.893 -3.982 -6.021 1.00 96.00 90 ALA A CA 1
ATOM 684 C C . ALA A 1 90 ? 9.967 -4.935 -5.479 1.00 96.00 90 ALA A C 1
ATOM 686 O O . ALA A 1 90 ? 9.653 -6.085 -5.163 1.00 96.00 90 ALA A O 1
ATOM 687 N N . LYS A 1 91 ? 11.201 -4.448 -5.286 1.00 95.06 91 LYS A N 1
ATOM 688 C CA . LYS A 1 91 ? 12.282 -5.204 -4.641 1.00 95.06 91 LYS A CA 1
ATOM 689 C C . LYS A 1 91 ? 11.918 -5.577 -3.201 1.00 95.06 91 LYS A C 1
ATOM 691 O O . LYS A 1 91 ? 11.960 -6.755 -2.870 1.00 95.06 91 LYS A O 1
ATOM 696 N N . ARG A 1 92 ? 11.510 -4.622 -2.354 1.00 97.31 92 ARG A N 1
ATOM 697 C CA . ARG A 1 92 ? 11.165 -4.890 -0.939 1.00 97.31 92 ARG A CA 1
ATOM 698 C C . ARG A 1 92 ? 9.999 -5.863 -0.792 1.00 97.31 92 ARG A C 1
ATOM 700 O O . ARG A 1 92 ? 10.034 -6.754 0.050 1.00 97.31 92 ARG A O 1
ATOM 707 N N . ARG A 1 93 ? 8.990 -5.742 -1.654 1.00 96.31 93 ARG A N 1
ATOM 708 C CA . ARG A 1 93 ? 7.870 -6.687 -1.761 1.00 96.31 93 ARG A CA 1
ATOM 709 C C . ARG A 1 93 ? 8.342 -8.095 -2.136 1.00 96.31 93 ARG A C 1
ATOM 711 O O . ARG A 1 93 ? 7.872 -9.064 -1.543 1.00 96.31 93 ARG A O 1
ATOM 718 N N . ALA A 1 94 ? 9.283 -8.217 -3.071 1.00 91.44 94 ALA A N 1
ATOM 719 C CA . ALA A 1 94 ? 9.889 -9.498 -3.428 1.00 91.44 94 ALA A CA 1
ATOM 720 C C . ALA A 1 94 ? 10.761 -10.080 -2.297 1.00 91.44 94 ALA A C 1
ATOM 722 O O . ALA A 1 94 ? 10.651 -11.273 -2.029 1.00 91.44 94 ALA A O 1
ATOM 723 N N . ASP A 1 95 ? 11.545 -9.253 -1.590 1.00 91.75 95 ASP A N 1
ATOM 724 C CA . ASP A 1 95 ? 12.399 -9.677 -0.463 1.00 91.75 95 ASP A CA 1
ATOM 725 C C . ASP A 1 95 ? 11.593 -10.380 0.649 1.00 91.75 95 ASP A C 1
ATOM 727 O O . ASP A 1 95 ? 12.103 -11.282 1.307 1.00 91.75 95 ASP A O 1
ATOM 731 N N . ILE A 1 96 ? 10.329 -9.985 0.854 1.00 90.12 96 ILE A N 1
ATOM 732 C CA . ILE A 1 96 ? 9.429 -10.589 1.854 1.00 90.12 96 ILE A CA 1
ATOM 733 C C . ILE A 1 96 ? 8.529 -11.700 1.282 1.00 90.12 96 ILE A C 1
ATOM 735 O O . ILE A 1 96 ? 7.550 -12.091 1.919 1.00 90.12 96 ILE A O 1
ATOM 739 N N . GLY A 1 97 ? 8.795 -12.169 0.059 1.00 87.44 97 GLY A N 1
ATOM 740 C CA . GLY A 1 97 ? 8.017 -13.225 -0.597 1.00 87.44 97 GLY A CA 1
ATOM 741 C C . GLY A 1 97 ? 6.612 -12.805 -1.045 1.00 87.44 97 GLY A C 1
ATOM 742 O O . GLY A 1 97 ? 5.758 -13.658 -1.271 1.00 87.44 97 GLY A O 1
ATOM 743 N N . ARG A 1 98 ? 6.342 -11.499 -1.178 1.00 87.00 98 ARG A N 1
ATOM 744 C CA . ARG A 1 98 ? 5.041 -10.947 -1.602 1.00 87.00 98 ARG A CA 1
ATOM 745 C C . ARG A 1 98 ? 5.218 -10.013 -2.805 1.00 87.00 98 ARG A C 1
ATOM 747 O O . ARG A 1 98 ? 4.923 -8.826 -2.694 1.00 87.00 98 ARG A O 1
ATOM 754 N N . PRO A 1 99 ? 5.729 -10.479 -3.955 1.00 91.12 99 PRO A N 1
ATOM 755 C CA . PRO A 1 99 ? 6.021 -9.603 -5.087 1.00 91.12 99 PRO A CA 1
ATOM 756 C C . PRO A 1 99 ? 4.765 -8.888 -5.611 1.00 91.12 99 PRO A C 1
ATOM 758 O O . PRO A 1 99 ? 3.644 -9.380 -5.491 1.00 91.12 99 PRO A O 1
ATOM 761 N N . VAL A 1 100 ? 4.963 -7.717 -6.213 1.00 92.75 100 VAL A N 1
ATOM 762 C CA . VAL A 1 100 ? 3.945 -7.044 -7.036 1.00 92.75 100 VAL A CA 1
ATOM 763 C C . VAL A 1 100 ? 4.188 -7.370 -8.513 1.00 92.75 100 VAL A C 1
ATOM 765 O O . VAL A 1 100 ? 5.323 -7.698 -8.868 1.00 92.75 100 VAL A O 1
ATOM 768 N N . PRO A 1 101 ? 3.169 -7.270 -9.387 1.00 92.62 101 PRO A N 1
ATOM 769 C CA . PRO A 1 101 ? 3.375 -7.414 -10.817 1.00 92.62 101 PRO A CA 1
ATOM 770 C C . PRO A 1 101 ? 4.439 -6.445 -11.334 1.00 92.62 101 PRO A C 1
ATOM 772 O O . PRO A 1 101 ? 4.509 -5.293 -10.899 1.00 92.62 101 PRO A O 1
ATOM 775 N N . THR A 1 102 ? 5.236 -6.887 -12.299 1.00 90.19 102 THR A N 1
ATOM 776 C CA . THR A 1 102 ? 6.290 -6.074 -12.931 1.00 90.19 102 THR A CA 1
ATOM 777 C C . THR A 1 102 ? 5.725 -4.992 -13.864 1.00 90.19 102 THR A C 1
ATOM 779 O O . THR A 1 102 ? 6.374 -3.996 -14.157 1.00 90.19 102 THR A O 1
ATOM 782 N N . ASN A 1 103 ? 4.468 -5.131 -14.292 1.00 88.50 103 ASN A N 1
ATOM 783 C CA . ASN A 1 103 ? 3.858 -4.291 -15.318 1.00 88.50 103 ASN A CA 1
ATOM 784 C C . ASN A 1 103 ? 2.780 -3.317 -14.807 1.00 88.50 103 ASN A C 1
ATOM 786 O O . ASN A 1 103 ? 2.027 -2.787 -15.622 1.00 88.50 103 ASN A O 1
ATOM 790 N N . LEU A 1 104 ? 2.723 -2.979 -13.508 1.00 91.31 104 LEU A N 1
ATOM 791 C CA . LEU A 1 104 ? 1.763 -1.977 -12.998 1.00 91.31 104 LEU A CA 1
ATOM 792 C C . LEU A 1 104 ? 2.017 -0.562 -13.555 1.00 91.31 104 LEU A C 1
ATOM 794 O O . LEU A 1 104 ? 1.134 0.293 -13.464 1.00 91.31 104 LEU A O 1
ATOM 798 N N . GLY A 1 105 ? 3.164 -0.315 -14.194 1.00 90.50 105 GLY A N 1
ATOM 799 C CA . GLY A 1 105 ? 3.539 0.960 -14.812 1.00 90.50 105 GLY A CA 1
ATOM 800 C C . GLY A 1 105 ? 4.043 1.988 -13.800 1.00 90.50 105 GLY A C 1
ATOM 801 O O . GLY A 1 105 ? 4.604 1.634 -12.766 1.00 90.50 105 GLY A O 1
ATOM 802 N N . ASN A 1 106 ? 3.835 3.272 -14.088 1.00 91.75 106 ASN A N 1
ATOM 803 C CA . ASN A 1 106 ? 4.225 4.352 -13.181 1.00 91.75 106 ASN A CA 1
ATOM 804 C C . ASN A 1 106 ? 3.464 4.276 -11.851 1.00 91.75 106 ASN A C 1
ATOM 806 O O . ASN A 1 106 ? 2.325 3.813 -11.808 1.00 91.75 106 ASN A O 1
ATOM 810 N N . ALA A 1 107 ? 4.051 4.806 -10.778 1.00 93.19 107 ALA A N 1
ATOM 811 C CA . ALA A 1 107 ? 3.469 4.776 -9.436 1.00 93.19 107 ALA A CA 1
ATOM 812 C C . ALA A 1 107 ? 2.004 5.258 -9.403 1.00 93.19 107 ALA A C 1
ATOM 814 O O . ALA A 1 107 ? 1.166 4.640 -8.750 1.00 93.19 107 ALA A O 1
ATOM 815 N N . ARG A 1 108 ? 1.646 6.290 -10.182 1.00 93.94 108 ARG A N 1
ATOM 816 C CA . ARG A 1 108 ? 0.268 6.811 -10.291 1.00 93.94 108 ARG A CA 1
ATOM 817 C C . ARG A 1 108 ? -0.781 5.750 -10.654 1.00 93.94 108 ARG A C 1
ATOM 819 O O . ARG A 1 108 ? -1.927 5.880 -10.240 1.00 93.94 108 ARG A O 1
ATOM 826 N N . THR A 1 109 ? -0.427 4.709 -11.407 1.00 92.62 109 THR A N 1
ATOM 827 C CA . THR A 1 109 ? -1.381 3.678 -11.854 1.00 92.62 109 THR A CA 1
ATOM 828 C C . THR A 1 109 ? -1.446 2.459 -10.941 1.00 92.62 109 THR A C 1
ATOM 830 O O . THR A 1 109 ? -2.302 1.604 -11.153 1.00 92.62 109 THR A O 1
ATOM 833 N N . TRP A 1 110 ? -0.575 2.351 -9.934 1.00 95.00 110 TRP A N 1
ATOM 834 C CA . TRP A 1 110 ? -0.454 1.135 -9.128 1.00 95.00 110 TRP A CA 1
ATOM 835 C C . TRP A 1 110 ? -1.731 0.795 -8.372 1.00 95.00 110 TRP A C 1
ATOM 837 O O . TRP A 1 110 ? -2.160 -0.346 -8.439 1.00 95.00 110 TRP A O 1
ATOM 847 N N . TYR A 1 111 ? -2.371 1.760 -7.707 1.00 93.62 111 TYR A N 1
ATOM 848 C CA . TYR A 1 111 ? -3.565 1.474 -6.906 1.00 93.62 111 TYR A CA 1
ATOM 849 C C . TYR A 1 111 ? -4.720 0.915 -7.747 1.00 93.62 111 TYR A C 1
ATOM 851 O O . TYR A 1 111 ? -5.295 -0.114 -7.400 1.00 93.62 111 TYR A O 1
ATOM 859 N N . SER A 1 112 ? -5.028 1.549 -8.883 1.00 89.88 112 SER A N 1
ATOM 860 C CA . SER A 1 112 ? -6.104 1.091 -9.766 1.00 89.88 112 SER A CA 1
ATOM 861 C C . SER A 1 112 ? -5.753 -0.208 -10.491 1.00 89.88 112 SER A C 1
ATOM 863 O O . SER A 1 112 ? -6.596 -1.097 -10.563 1.00 89.88 112 SER A O 1
ATOM 865 N N . ARG A 1 113 ? -4.517 -0.357 -10.988 1.00 90.44 113 ARG A N 1
ATOM 866 C CA . ARG A 1 113 ? -4.099 -1.577 -11.698 1.00 90.44 113 ARG A CA 1
ATOM 867 C C . ARG A 1 113 ? -3.934 -2.777 -10.778 1.00 90.44 113 ARG A C 1
ATOM 869 O O . ARG A 1 113 ? -4.255 -3.888 -11.179 1.00 90.44 113 ARG A O 1
ATOM 876 N N . ALA A 1 114 ? -3.450 -2.566 -9.557 1.00 91.00 114 ALA A N 1
ATOM 877 C CA . ALA A 1 114 ? -3.344 -3.616 -8.554 1.00 91.00 114 ALA A CA 1
ATOM 878 C C . ALA A 1 114 ? -4.730 -4.161 -8.205 1.00 91.00 114 ALA A C 1
ATOM 880 O O . ALA A 1 114 ? -4.939 -5.369 -8.293 1.00 91.00 114 ALA A O 1
ATOM 881 N N . ALA A 1 115 ? -5.682 -3.265 -7.920 1.00 87.06 115 ALA A N 1
ATOM 882 C CA . ALA A 1 115 ? -7.076 -3.641 -7.721 1.00 87.06 115 ALA A CA 1
ATOM 883 C C . ALA A 1 115 ? -7.632 -4.378 -8.944 1.00 87.06 115 ALA A C 1
ATOM 885 O O . ALA A 1 115 ? -8.301 -5.397 -8.790 1.00 87.06 115 ALA A O 1
ATOM 886 N N . SER A 1 116 ? -7.313 -3.909 -10.159 1.00 81.25 116 SER A N 1
ATOM 887 C CA . SER A 1 116 ? -7.842 -4.548 -11.357 1.00 81.25 116 SER A CA 1
ATOM 888 C C . SER A 1 116 ? -7.305 -5.959 -11.572 1.00 81.25 116 SER A C 1
ATOM 890 O O . SER A 1 116 ? -8.042 -6.782 -12.083 1.00 81.25 116 SER A O 1
ATOM 892 N N . VAL A 1 117 ? -6.073 -6.278 -11.161 1.00 78.75 117 VAL A N 1
ATOM 893 C CA . VAL A 1 117 ? -5.536 -7.652 -11.252 1.00 78.75 117 VAL A CA 1
ATOM 894 C C . VAL A 1 117 ? -5.728 -8.490 -9.991 1.00 78.75 117 VAL A C 1
ATOM 896 O O . VAL A 1 117 ? -5.101 -9.536 -9.840 1.00 78.75 117 VAL A O 1
ATOM 899 N N . GLY A 1 118 ? -6.600 -8.049 -9.090 1.00 77.50 118 GLY A N 1
ATOM 900 C CA . GLY A 1 118 ? -7.038 -8.842 -7.949 1.00 77.50 118 GLY A CA 1
ATOM 901 C C . GLY A 1 118 ? -6.108 -8.785 -6.748 1.00 77.50 118 GLY A C 1
ATOM 902 O O . GLY A 1 118 ? -6.292 -9.565 -5.815 1.00 77.50 118 GLY A O 1
ATOM 903 N N . LEU A 1 119 ? -5.142 -7.863 -6.730 1.00 84.25 119 LEU A N 1
ATOM 904 C CA . LEU A 1 119 ? -4.458 -7.530 -5.488 1.00 84.25 119 LEU A CA 1
ATOM 905 C C . LEU A 1 119 ? -5.428 -6.796 -4.569 1.00 84.25 119 LEU A C 1
ATOM 907 O O . LEU A 1 119 ? -6.178 -5.911 -4.988 1.00 84.25 119 LEU A O 1
ATOM 911 N N . THR A 1 120 ? -5.377 -7.137 -3.288 1.00 85.31 120 THR A N 1
ATOM 912 C CA . THR A 1 120 ? -6.141 -6.413 -2.282 1.00 85.31 120 THR A CA 1
ATOM 913 C C . THR A 1 120 ? -5.619 -4.980 -2.196 1.00 85.31 120 THR A C 1
ATOM 915 O O . THR A 1 120 ? -4.410 -4.741 -2.130 1.00 85.31 120 THR A O 1
ATOM 918 N N . VAL A 1 121 ? -6.540 -4.021 -2.152 1.00 89.44 121 VAL A N 1
ATOM 919 C CA . VAL A 1 121 ? -6.246 -2.615 -1.874 1.00 89.44 121 VAL A CA 1
ATOM 920 C C . VAL A 1 121 ? -7.124 -2.127 -0.732 1.00 89.44 121 VAL A C 1
ATOM 922 O O . VAL A 1 121 ? -8.229 -2.623 -0.528 1.00 89.44 121 VAL A O 1
ATOM 925 N N . SER A 1 122 ? -6.649 -1.143 0.020 1.00 87.75 122 SER A N 1
ATOM 926 C CA . SER A 1 122 ? -7.409 -0.554 1.124 1.00 87.75 122 SER A CA 1
ATOM 927 C C . SER A 1 122 ? -7.144 0.936 1.213 1.00 87.75 122 SER A C 1
ATOM 929 O O . SER A 1 122 ? -6.022 1.369 0.954 1.00 87.75 122 SER A O 1
ATOM 931 N N . PRO A 1 123 ? -8.134 1.751 1.591 1.00 85.62 123 PRO A N 1
ATOM 932 C CA . PRO A 1 123 ? -7.874 3.145 1.896 1.00 85.62 123 PRO A CA 1
ATOM 933 C C . PRO A 1 123 ? -7.057 3.320 3.186 1.00 85.62 123 PRO A C 1
ATOM 935 O O . PRO A 1 123 ? -6.227 4.220 3.228 1.00 85.62 123 PRO A O 1
ATOM 938 N N . ASN A 1 124 ? -7.247 2.467 4.206 1.00 88.31 124 ASN A N 1
ATOM 939 C CA . ASN A 1 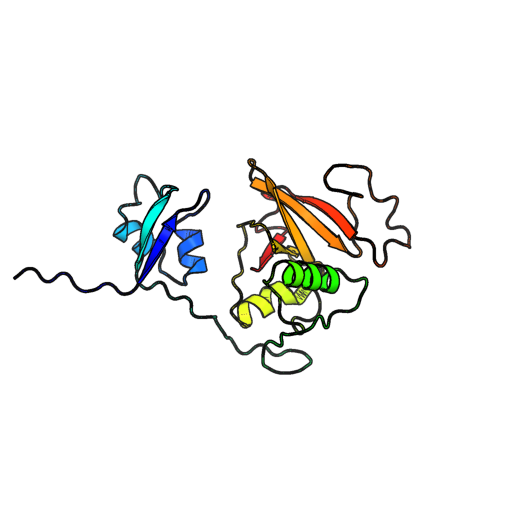124 ? -6.917 2.843 5.590 1.00 88.31 124 ASN A CA 1
ATOM 940 C C . ASN A 1 124 ? -6.137 1.816 6.419 1.00 88.31 124 ASN A C 1
ATOM 942 O O . ASN A 1 124 ? -5.801 2.122 7.555 1.00 88.31 124 ASN A O 1
ATOM 946 N N . VAL A 1 125 ? -5.877 0.608 5.914 1.00 86.12 125 VAL A N 1
ATOM 947 C CA . VAL A 1 125 ? -5.328 -0.476 6.750 1.00 86.12 125 VAL A CA 1
ATOM 948 C C . VAL A 1 125 ? -3.809 -0.619 6.543 1.00 86.12 125 VAL A C 1
ATOM 950 O O . VAL A 1 125 ? -3.376 -1.277 5.599 1.00 86.12 125 VAL A O 1
ATOM 953 N N . PRO A 1 126 ? -2.938 -0.051 7.385 1.00 90.12 126 PRO A N 1
ATOM 954 C CA . PRO A 1 126 ? -1.516 -0.340 7.274 1.00 90.12 126 PRO A CA 1
ATOM 955 C C . PRO A 1 126 ? -1.213 -1.767 7.746 1.00 90.12 126 PRO A C 1
ATOM 957 O O . PRO A 1 126 ? -1.666 -2.190 8.805 1.00 90.12 126 PRO A O 1
ATOM 960 N N . ILE A 1 127 ? -0.394 -2.504 6.994 1.00 86.69 127 ILE A N 1
ATOM 961 C CA . ILE A 1 127 ? 0.269 -3.716 7.496 1.00 86.69 127 ILE A CA 1
ATOM 962 C C . ILE A 1 127 ? 1.726 -3.698 7.061 1.00 86.69 127 ILE A C 1
ATOM 964 O O . ILE A 1 127 ? 2.052 -3.134 6.014 1.00 86.69 127 ILE A O 1
ATOM 968 N N . TYR A 1 128 ? 2.582 -4.379 7.819 1.00 89.50 128 TYR A N 1
ATOM 969 C CA . TYR A 1 128 ? 3.947 -4.652 7.388 1.00 89.50 128 TYR A CA 1
ATOM 970 C C . TYR A 1 128 ? 3.972 -5.232 5.965 1.00 89.50 128 TYR A C 1
ATOM 972 O O . TYR A 1 128 ? 3.244 -6.180 5.634 1.00 89.50 128 TYR A O 1
ATOM 980 N N . GLY A 1 129 ? 4.801 -4.637 5.115 1.00 88.75 129 GLY A N 1
ATOM 981 C CA . GLY A 1 129 ? 4.964 -5.041 3.729 1.00 88.75 129 GLY A CA 1
ATOM 982 C C . GLY A 1 129 ? 3.854 -4.609 2.777 1.00 88.75 129 GLY A C 1
ATOM 983 O O . GLY A 1 129 ? 3.862 -5.033 1.621 1.00 88.75 129 GLY A O 1
ATOM 984 N N . ALA A 1 130 ? 2.893 -3.791 3.211 1.00 93.12 130 ALA A N 1
ATOM 985 C CA . ALA A 1 130 ? 1.994 -3.112 2.283 1.00 93.12 130 ALA A CA 1
ATOM 986 C C . ALA A 1 130 ? 2.757 -2.080 1.442 1.00 93.12 130 ALA A C 1
ATOM 988 O O . ALA A 1 130 ? 3.736 -1.482 1.890 1.00 93.12 130 ALA A O 1
ATOM 989 N N . VAL A 1 131 ? 2.271 -1.835 0.230 1.00 98.12 131 VAL A N 1
ATOM 990 C CA . VAL A 1 131 ? 2.669 -0.665 -0.553 1.00 98.12 131 VAL A CA 1
ATOM 991 C C . VAL A 1 131 ? 1.824 0.518 -0.112 1.00 98.12 131 VAL A C 1
ATOM 993 O O . VAL A 1 131 ? 0.601 0.422 -0.099 1.00 98.12 131 VAL A O 1
ATOM 996 N N . VAL A 1 132 ? 2.465 1.639 0.190 1.00 97.50 132 VAL A N 1
ATOM 997 C CA . VAL A 1 132 ? 1.830 2.949 0.342 1.00 97.50 132 VAL A CA 1
ATOM 998 C C . VAL A 1 132 ? 1.747 3.597 -1.032 1.00 97.50 132 VAL A C 1
ATOM 1000 O O . VAL A 1 132 ? 2.765 3.763 -1.691 1.00 97.50 132 VAL A O 1
ATOM 1003 N N . TRP A 1 133 ? 0.556 3.988 -1.466 1.00 97.31 133 TRP A N 1
ATOM 1004 C CA . TRP A 1 133 ? 0.318 4.708 -2.714 1.00 97.31 133 TRP A CA 1
ATOM 1005 C C . TRP A 1 133 ? -0.164 6.127 -2.427 1.00 97.31 133 TRP A C 1
ATOM 1007 O O . TRP A 1 133 ? -1.139 6.312 -1.697 1.00 97.31 133 TRP A O 1
ATOM 1017 N N . THR A 1 134 ? 0.497 7.132 -3.003 1.00 95.44 134 THR A N 1
ATOM 1018 C CA . THR A 1 134 ? 0.139 8.543 -2.801 1.00 95.44 134 THR A CA 1
ATOM 1019 C C . THR A 1 134 ? -1.061 8.941 -3.659 1.00 95.44 134 THR A C 1
ATOM 1021 O O . THR A 1 134 ? -0.995 8.947 -4.889 1.00 95.44 134 THR A O 1
ATOM 1024 N N . VAL A 1 135 ? -2.154 9.345 -3.009 1.00 92.75 135 VAL A N 1
ATOM 1025 C CA . VAL A 1 135 ? -3.390 9.786 -3.666 1.00 92.75 135 VAL A CA 1
ATOM 1026 C C . VAL A 1 135 ? -3.131 11.046 -4.485 1.00 92.75 135 VAL A C 1
ATOM 1028 O O . VAL A 1 135 ? -2.655 12.053 -3.967 1.00 92.75 135 VAL A O 1
ATOM 1031 N N . GLY A 1 136 ? -3.446 10.985 -5.781 1.00 86.44 136 GLY A N 1
ATOM 1032 C CA . GLY A 1 136 ? -3.213 12.088 -6.717 1.00 86.44 136 GLY A CA 1
ATOM 1033 C C . GLY A 1 136 ? -1.739 12.317 -7.072 1.00 86.44 136 GLY A C 1
ATOM 1034 O O . GLY A 1 136 ? -1.452 13.179 -7.898 1.00 86.44 136 GLY A O 1
ATOM 1035 N N . GLY A 1 137 ? -0.818 11.538 -6.496 1.00 86.19 137 GLY A N 1
ATOM 1036 C CA . GLY A 1 137 ? 0.617 11.630 -6.738 1.00 86.19 137 GLY A CA 1
ATOM 1037 C C . GLY A 1 137 ? 1.136 10.589 -7.729 1.00 86.19 137 GLY A C 1
ATOM 1038 O O . GLY A 1 137 ? 0.417 9.698 -8.184 1.00 86.19 1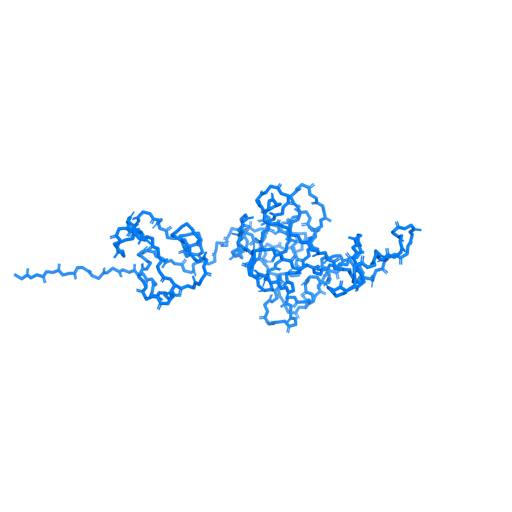37 GLY A O 1
ATOM 1039 N N . ASN A 1 138 ? 2.426 10.695 -8.044 1.00 89.56 138 ASN A N 1
ATOM 1040 C CA . ASN A 1 138 ? 3.179 9.682 -8.780 1.00 89.56 138 ASN A CA 1
ATOM 1041 C C . ASN A 1 138 ? 4.258 9.077 -7.872 1.00 89.56 138 ASN A C 1
ATOM 1043 O O . ASN A 1 138 ? 5.443 9.140 -8.186 1.00 89.56 138 ASN A O 1
ATOM 1047 N N . HIS A 1 139 ? 3.843 8.547 -6.717 1.00 93.62 139 HIS A N 1
ATOM 1048 C CA . HIS A 1 139 ? 4.768 8.009 -5.722 1.00 93.62 139 HIS A CA 1
ATOM 1049 C C . HIS A 1 139 ? 4.210 6.786 -4.993 1.00 93.62 139 HIS A C 1
ATOM 1051 O O . HIS A 1 139 ? 3.004 6.697 -4.738 1.00 93.62 139 HIS A O 1
ATOM 1057 N N . VAL A 1 140 ? 5.107 5.856 -4.671 1.00 96.81 140 VAL A N 1
ATOM 1058 C CA . VAL A 1 140 ? 4.837 4.674 -3.850 1.00 96.81 140 VAL A CA 1
ATOM 1059 C C . VAL A 1 140 ? 5.947 4.469 -2.823 1.00 96.81 140 VAL A C 1
ATOM 1061 O O . VAL A 1 140 ? 7.096 4.829 -3.061 1.00 96.81 140 VAL A O 1
ATOM 1064 N N . GLY A 1 141 ? 5.601 3.868 -1.691 1.00 97.00 141 GLY A N 1
ATOM 1065 C CA . GLY A 1 141 ? 6.538 3.446 -0.653 1.00 97.00 141 GLY A CA 1
ATOM 1066 C C . GLY A 1 141 ? 6.174 2.079 -0.085 1.00 97.00 141 GLY A C 1
ATOM 1067 O O . GLY A 1 141 ? 5.161 1.490 -0.455 1.00 97.00 141 GLY A O 1
ATOM 1068 N N . PHE A 1 142 ? 7.001 1.562 0.807 1.00 98.00 142 PHE A N 1
ATOM 1069 C CA . PHE A 1 142 ? 6.853 0.263 1.446 1.00 98.00 142 PHE A CA 1
ATOM 1070 C C . PHE A 1 142 ? 6.702 0.446 2.955 1.00 98.00 142 PHE A C 1
ATOM 1072 O O . PHE A 1 142 ? 7.497 1.147 3.573 1.00 98.00 142 PHE A O 1
ATOM 1079 N N . VAL A 1 143 ? 5.690 -0.177 3.559 1.00 97.12 143 VAL A N 1
ATOM 1080 C CA . VAL A 1 143 ? 5.488 -0.138 5.014 1.00 97.12 143 VAL A CA 1
ATOM 1081 C C . VAL A 1 143 ? 6.517 -1.037 5.700 1.00 97.12 143 VAL A C 1
ATOM 1083 O O . VAL A 1 143 ? 6.381 -2.262 5.692 1.00 97.12 143 VAL A O 1
ATOM 1086 N N . GLU A 1 144 ? 7.520 -0.426 6.326 1.00 95.50 144 GLU A N 1
ATOM 1087 C CA . GLU A 1 144 ? 8.564 -1.119 7.093 1.00 95.50 144 GLU A CA 1
ATOM 1088 C C . GLU A 1 144 ? 8.099 -1.462 8.510 1.00 95.50 144 GLU A C 1
ATOM 1090 O O . GLU A 1 144 ? 8.495 -2.487 9.062 1.00 95.50 144 GLU A O 1
ATOM 1095 N N . LYS A 1 145 ? 7.243 -0.626 9.112 1.00 91.38 145 LYS A N 1
ATOM 1096 C CA . LYS A 1 145 ? 6.740 -0.838 10.475 1.00 91.38 145 LYS A CA 1
ATOM 1097 C C . LYS A 1 145 ? 5.374 -0.195 10.665 1.00 91.38 145 LYS A C 1
ATOM 1099 O O . LYS A 1 145 ? 5.123 0.888 10.142 1.00 91.38 145 LYS A O 1
ATOM 1104 N N . VAL A 1 146 ? 4.525 -0.847 11.453 1.00 90.00 146 VAL A N 1
ATOM 1105 C CA . VAL A 1 146 ? 3.299 -0.267 12.016 1.00 90.00 146 VAL A CA 1
ATOM 1106 C C . VAL A 1 146 ? 3.520 -0.145 13.520 1.00 90.00 146 VAL A C 1
ATOM 1108 O O . VAL A 1 146 ? 3.929 -1.121 14.149 1.00 90.00 146 VAL A O 1
ATOM 1111 N N . LEU A 1 147 ? 3.356 1.057 14.067 1.00 88.88 147 LEU A N 1
ATOM 1112 C CA . LEU A 1 147 ? 3.529 1.351 15.489 1.00 88.88 147 LEU A CA 1
ATOM 1113 C C . LEU A 1 147 ? 2.218 1.119 16.254 1.00 88.88 147 LEU A C 1
ATOM 1115 O O . LEU A 1 147 ? 1.150 0.990 15.659 1.00 88.88 147 LEU A O 1
ATOM 1119 N N . GLU A 1 148 ? 2.303 1.062 17.583 1.00 85.44 148 GLU A N 1
ATOM 1120 C CA . GLU A 1 148 ? 1.148 0.822 18.463 1.00 85.44 148 GLU A CA 1
ATOM 1121 C C . GLU A 1 148 ? 0.086 1.926 18.367 1.00 85.44 148 GLU A C 1
ATOM 1123 O O . GLU A 1 148 ? -1.105 1.649 18.475 1.00 85.44 148 GLU A O 1
ATOM 1128 N N . ASP A 1 149 ? 0.506 3.162 18.085 1.00 84.62 149 ASP A N 1
ATOM 1129 C CA . ASP A 1 149 ? -0.377 4.312 17.854 1.00 84.62 149 ASP A CA 1
ATOM 1130 C C . ASP A 1 149 ? -1.034 4.312 16.454 1.00 84.62 149 ASP A C 1
ATOM 1132 O O . ASP A 1 149 ? -1.752 5.246 16.092 1.00 84.62 149 ASP A O 1
ATOM 1136 N N . GLY A 1 150 ? -0.781 3.278 15.645 1.00 86.12 150 GLY A N 1
ATOM 1137 C CA . GLY A 1 150 ? -1.296 3.120 14.286 1.00 86.12 150 GLY A CA 1
ATOM 1138 C C . GLY A 1 150 ? -0.530 3.897 13.212 1.00 86.12 150 GLY A C 1
ATOM 1139 O O . GLY A 1 150 ? -0.814 3.726 12.023 1.00 86.12 150 GLY A O 1
ATOM 1140 N N . SER A 1 151 ? 0.445 4.729 13.586 1.00 93.56 151 SER A N 1
ATOM 1141 C CA . SER A 1 151 ? 1.337 5.380 12.627 1.00 93.56 151 SER A CA 1
ATOM 1142 C C . SER A 1 151 ? 2.301 4.370 11.994 1.00 93.56 151 SER A C 1
ATOM 1144 O O . SER A 1 151 ? 2.496 3.254 12.485 1.00 93.56 151 SER A O 1
ATOM 1146 N N . ILE A 1 152 ? 2.893 4.737 10.859 1.00 95.12 152 ILE A N 1
ATOM 1147 C CA . ILE A 1 152 ? 3.745 3.835 10.082 1.00 95.12 152 ILE A CA 1
ATOM 1148 C C . ILE A 1 152 ? 5.085 4.450 9.729 1.00 95.12 152 ILE A C 1
ATOM 1150 O O . ILE A 1 152 ? 5.178 5.631 9.397 1.00 95.12 152 ILE A O 1
ATOM 1154 N N . TRP A 1 153 ? 6.106 3.601 9.695 1.00 95.75 153 TRP A N 1
ATOM 1155 C CA . TRP A 1 153 ? 7.342 3.902 8.992 1.00 95.75 153 TRP A CA 1
ATOM 1156 C C . TRP A 1 153 ? 7.284 3.353 7.577 1.00 95.75 153 TRP A C 1
ATOM 1158 O O . TRP A 1 153 ? 6.962 2.183 7.350 1.00 95.75 153 TRP A O 1
ATOM 1168 N N . VAL A 1 154 ? 7.607 4.221 6.627 1.00 95.56 154 VAL A N 1
ATOM 1169 C CA . VAL A 1 154 ? 7.593 3.938 5.197 1.00 95.56 154 VAL A CA 1
ATOM 1170 C C . VAL A 1 154 ? 8.997 4.129 4.652 1.00 95.56 154 VAL A C 1
ATOM 1172 O O . VAL A 1 154 ? 9.581 5.186 4.876 1.00 95.56 154 VAL A O 1
ATOM 1175 N N . SER A 1 155 ? 9.521 3.146 3.923 1.00 94.81 155 SER A N 1
ATOM 1176 C CA . SER A 1 155 ? 10.711 3.320 3.089 1.00 94.81 155 SER A CA 1
ATOM 1177 C C . SER A 1 155 ? 10.305 3.557 1.639 1.00 94.81 155 SER A C 1
ATOM 1179 O O . SER A 1 155 ? 9.361 2.956 1.123 1.00 94.81 155 SER A O 1
ATOM 1181 N N . ASP A 1 156 ? 11.007 4.436 0.947 1.00 90.19 156 ASP A N 1
ATOM 1182 C CA . ASP A 1 156 ? 10.861 4.633 -0.491 1.00 90.19 156 ASP A CA 1
ATOM 1183 C C . ASP A 1 156 ? 12.180 5.093 -1.109 1.00 90.19 156 ASP A C 1
ATOM 1185 O O . ASP A 1 156 ? 13.195 5.177 -0.425 1.00 90.19 156 ASP A O 1
ATOM 1189 N N . MET A 1 157 ? 12.179 5.332 -2.418 1.00 88.00 157 MET A N 1
ATOM 1190 C CA . MET A 1 157 ? 13.360 5.771 -3.151 1.00 88.00 157 MET A CA 1
ATOM 1191 C C . MET A 1 157 ? 13.034 6.984 -4.012 1.00 88.00 157 MET A C 1
ATOM 1193 O O . MET A 1 157 ? 11.914 7.103 -4.517 1.00 88.00 157 MET A O 1
ATOM 1197 N N . ASN A 1 158 ? 14.031 7.855 -4.189 1.00 76.94 158 ASN A N 1
ATOM 1198 C CA . ASN A 1 158 ? 13.930 9.086 -4.977 1.00 76.94 158 ASN A CA 1
ATOM 1199 C C . ASN A 1 158 ? 12.818 10.021 -4.476 1.00 76.94 158 ASN A C 1
ATOM 1201 O O . ASN A 1 158 ? 12.008 10.545 -5.241 1.00 76.94 158 ASN A O 1
ATOM 1205 N N . SER A 1 159 ? 12.747 10.189 -3.158 1.00 72.12 159 SER A N 1
ATOM 1206 C CA . SER A 1 159 ? 11.794 11.080 -2.514 1.00 72.12 159 SER A CA 1
ATOM 1207 C C . SER A 1 159 ? 12.439 11.778 -1.315 1.00 72.12 159 SER A C 1
ATOM 1209 O O . SER A 1 159 ? 13.524 11.406 -0.877 1.00 72.12 159 SER A O 1
ATOM 1211 N N . SER A 1 160 ? 11.813 12.842 -0.812 1.00 70.62 160 SER A N 1
ATOM 1212 C CA . SER A 1 160 ? 12.284 13.508 0.404 1.00 70.62 160 SER A CA 1
ATOM 1213 C C . SER A 1 160 ? 11.906 12.699 1.646 1.00 70.62 160 SER A C 1
ATOM 1215 O O . SER A 1 160 ? 10.759 12.260 1.782 1.00 70.62 160 SER A O 1
ATOM 1217 N N . GLY A 1 161 ? 12.848 12.556 2.579 1.00 74.94 161 GLY A N 1
ATOM 1218 C CA . GLY A 1 161 ? 12.645 11.853 3.842 1.00 74.94 161 GLY A CA 1
ATOM 1219 C C . GLY A 1 161 ? 13.885 11.875 4.735 1.00 74.94 161 GLY A C 1
ATOM 1220 O O . GLY A 1 161 ? 14.794 12.683 4.542 1.00 74.94 161 GLY A O 1
ATOM 1221 N N . HIS A 1 162 ? 13.892 10.996 5.726 1.00 80.06 162 HIS A N 1
ATOM 1222 C CA . HIS A 1 162 ? 14.956 10.793 6.703 1.00 80.06 162 HIS A CA 1
ATOM 1223 C C . HIS A 1 162 ? 15.961 9.732 6.232 1.00 80.06 162 HIS A C 1
ATOM 1225 O O . HIS A 1 162 ? 15.646 8.912 5.362 1.00 80.06 162 HIS A O 1
ATOM 1231 N N . ILE A 1 163 ? 17.157 9.736 6.828 1.00 77.44 163 ILE A N 1
ATOM 1232 C CA . ILE A 1 163 ? 18.230 8.767 6.540 1.00 77.44 163 ILE A CA 1
ATOM 1233 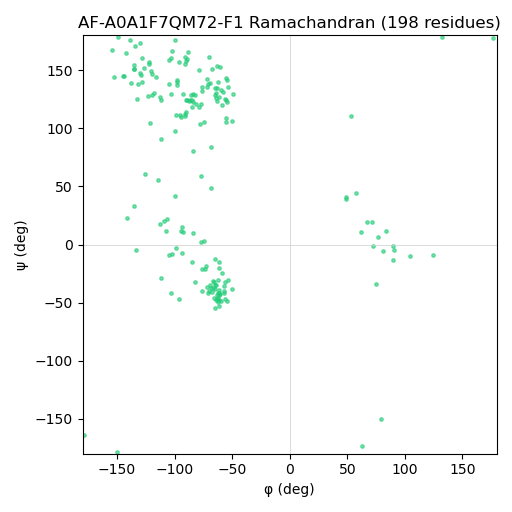C C . ILE A 1 163 ? 17.859 7.362 7.029 1.00 77.44 163 ILE A C 1
ATOM 1235 O O . ILE A 1 163 ? 18.160 6.372 6.363 1.00 77.44 163 ILE A O 1
ATOM 1239 N N . SER A 1 164 ? 17.183 7.267 8.173 1.00 82.50 164 SER A N 1
ATOM 1240 C CA . SER A 1 164 ? 16.708 6.008 8.746 1.00 82.50 164 SER A CA 1
ATOM 1241 C C . SER A 1 164 ? 15.413 6.227 9.538 1.00 82.50 164 SER A C 1
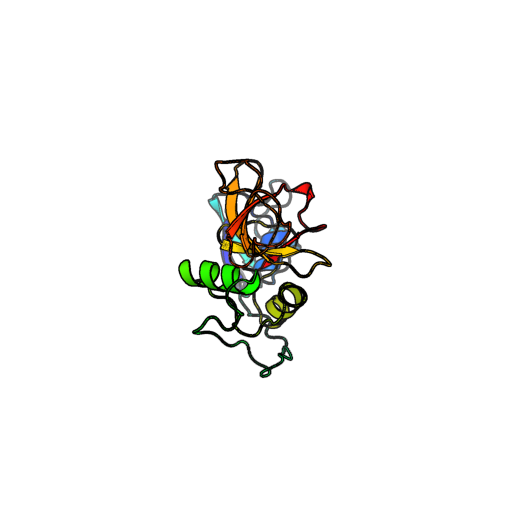ATOM 1243 O O . SER A 1 164 ? 14.907 7.346 9.629 1.00 82.50 164 SER A O 1
ATOM 1245 N N . MET A 1 165 ? 14.851 5.154 10.099 1.00 84.00 165 MET A N 1
ATOM 1246 C CA . MET A 1 165 ? 13.716 5.254 11.030 1.00 84.00 165 MET A CA 1
ATOM 1247 C C . MET A 1 165 ? 14.129 5.796 12.409 1.00 84.00 165 MET A C 1
ATOM 1249 O O . MET A 1 165 ? 13.282 6.302 13.137 1.00 84.00 165 MET A O 1
ATOM 1253 N N . ASP A 1 166 ? 15.417 5.705 12.749 1.00 82.56 166 ASP A N 1
ATOM 1254 C CA . ASP A 1 166 ? 15.955 6.073 14.066 1.00 82.56 166 ASP A CA 1
ATOM 1255 C C . ASP A 1 166 ? 16.719 7.410 14.037 1.00 82.56 166 ASP A C 1
ATOM 1257 O O . ASP A 1 166 ? 17.078 7.952 15.080 1.00 82.56 166 ASP A O 1
ATOM 1261 N N . ASP A 1 167 ? 16.955 7.961 12.844 1.00 77.69 167 ASP A N 1
ATOM 1262 C CA . ASP A 1 167 ? 17.615 9.243 12.620 1.00 77.69 167 ASP A CA 1
ATOM 1263 C C . ASP A 1 167 ? 16.678 10.176 11.852 1.00 77.69 167 ASP A C 1
ATOM 1265 O O . ASP A 1 167 ? 16.502 10.043 10.640 1.00 77.69 167 ASP A O 1
ATOM 1269 N N . SER A 1 168 ? 16.090 11.144 12.558 1.00 71.50 168 SER A N 1
ATOM 1270 C CA . SER A 1 168 ? 15.213 12.160 11.971 1.00 71.50 168 SER A CA 1
ATOM 1271 C C . SER A 1 168 ? 15.960 13.234 11.183 1.00 71.50 168 SER A C 1
ATOM 1273 O O . SER A 1 168 ? 15.336 14.196 10.728 1.00 71.50 168 SER A O 1
ATOM 1275 N N . SER A 1 169 ? 17.285 13.126 11.045 1.00 73.69 169 SER A N 1
ATOM 1276 C CA . SER A 1 169 ? 18.051 14.017 10.186 1.00 73.69 169 SER A CA 1
ATOM 1277 C C . SER A 1 169 ? 17.445 13.973 8.787 1.00 73.69 169 SER A C 1
ATOM 1279 O O . SER A 1 169 ? 17.343 12.894 8.187 1.00 73.69 169 SER A O 1
ATOM 1281 N N . PRO A 1 170 ? 17.023 15.129 8.242 1.00 67.75 170 PRO A N 1
ATOM 1282 C CA . PRO A 1 170 ? 16.548 15.162 6.876 1.00 67.75 170 PRO A CA 1
ATOM 1283 C C . PRO A 1 170 ? 17.693 14.681 5.992 1.00 67.75 170 PRO A C 1
ATOM 1285 O O . PRO A 1 170 ? 18.831 15.141 6.147 1.00 67.75 170 PRO A O 1
ATOM 1288 N N . MET A 1 171 ? 17.402 13.771 5.063 1.00 64.44 171 MET A N 1
ATOM 1289 C CA . MET A 1 171 ? 18.349 13.431 4.011 1.00 64.44 171 MET A CA 1
ATOM 1290 C C . MET A 1 171 ? 18.709 14.748 3.318 1.00 64.44 171 MET A C 1
ATOM 1292 O O . MET A 1 171 ? 17.837 15.386 2.721 1.00 64.44 171 MET A O 1
ATOM 1296 N N . ARG A 1 172 ? 19.947 15.227 3.536 1.00 54.28 172 ARG A N 1
ATOM 1297 C CA . ARG A 1 172 ? 20.348 16.615 3.267 1.00 54.28 172 ARG A CA 1
ATOM 1298 C C . ARG 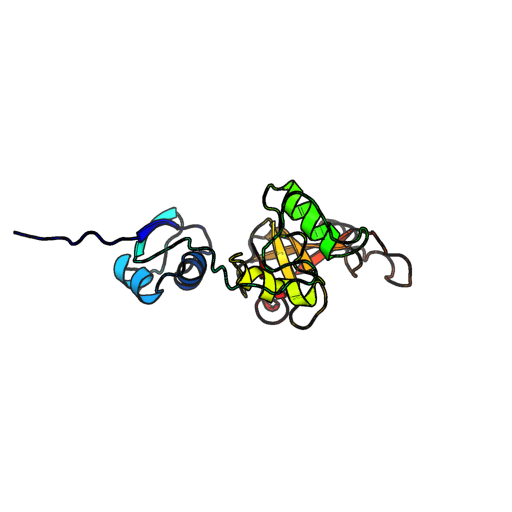A 1 172 ? 20.040 16.972 1.816 1.00 54.28 172 ARG A C 1
ATOM 1300 O O . ARG A 1 172 ? 20.772 16.588 0.917 1.00 54.28 172 ARG A O 1
ATOM 1307 N N . SER A 1 173 ? 18.978 17.759 1.655 1.00 49.69 173 SER A N 1
ATOM 1308 C CA . SER A 1 173 ? 18.513 18.412 0.434 1.00 49.69 173 SER A CA 1
ATOM 1309 C C . SER A 1 173 ? 18.321 17.488 -0.775 1.00 49.69 173 SER A C 1
ATOM 1311 O O . SER A 1 173 ? 19.263 17.097 -1.460 1.00 49.69 173 SER A O 1
ATOM 1313 N N . CYS A 1 174 ? 17.059 17.286 -1.160 1.00 53.69 174 CYS A N 1
ATOM 1314 C CA . CYS A 1 174 ? 16.670 16.910 -2.523 1.00 53.69 174 CYS A CA 1
ATOM 1315 C C . CYS A 1 174 ? 16.929 18.068 -3.517 1.00 53.69 174 CYS A C 1
ATOM 1317 O O . CYS A 1 174 ? 16.061 18.440 -4.298 1.00 53.69 174 CYS A O 1
ATOM 1319 N N . GLY A 1 175 ? 18.124 18.658 -3.461 1.00 45.62 175 GLY A N 1
ATOM 1320 C CA . GLY A 1 175 ? 18.654 19.689 -4.349 1.00 45.62 175 GLY A CA 1
ATOM 1321 C C . GLY A 1 175 ? 19.592 19.092 -5.397 1.00 45.62 175 GLY A C 1
ATOM 1322 O O . GLY A 1 175 ? 20.658 19.645 -5.638 1.00 45.62 175 GLY A O 1
ATOM 1323 N N . GLY A 1 176 ? 19.220 17.939 -5.971 1.00 48.84 176 GLY A N 1
ATOM 1324 C CA . GLY A 1 176 ? 19.831 17.423 -7.202 1.00 48.84 176 GLY A CA 1
ATOM 1325 C C . GLY A 1 176 ? 20.430 16.011 -7.188 1.00 48.84 176 GLY A C 1
ATOM 1326 O O . GLY A 1 176 ? 20.757 15.546 -8.269 1.00 48.84 176 GLY A O 1
ATOM 1327 N N . ASN A 1 177 ? 20.566 15.306 -6.047 1.00 52.59 177 ASN A N 1
ATOM 1328 C CA . ASN A 1 177 ? 21.342 14.043 -6.015 1.00 52.59 177 ASN A CA 1
ATOM 1329 C C . ASN A 1 177 ? 20.796 12.887 -5.135 1.00 52.59 177 ASN A C 1
ATOM 1331 O O . ASN A 1 177 ? 21.551 11.993 -4.767 1.00 52.59 177 ASN A O 1
ATOM 1335 N N . CYS A 1 178 ? 19.494 12.845 -4.820 1.00 59.41 178 CYS A N 1
ATOM 1336 C CA . CYS A 1 178 ? 18.862 11.697 -4.129 1.00 59.41 178 CYS A CA 1
ATOM 1337 C C . CYS A 1 178 ? 18.436 10.555 -5.075 1.00 59.41 178 CYS A C 1
ATOM 1339 O O . CYS A 1 178 ? 17.734 9.624 -4.665 1.00 59.41 178 CYS A O 1
ATOM 1341 N N . TRP A 1 179 ? 18.859 10.621 -6.341 1.00 61.34 179 TRP A N 1
ATOM 1342 C CA . TRP A 1 179 ? 18.651 9.549 -7.303 1.00 61.34 179 TRP A CA 1
ATOM 1343 C C . TRP A 1 179 ? 19.259 8.264 -6.734 1.00 61.34 179 TRP A C 1
ATOM 1345 O O . TRP A 1 179 ? 20.423 8.253 -6.332 1.00 61.34 179 TRP A O 1
ATOM 1355 N N . ASN A 1 180 ? 18.453 7.204 -6.642 1.00 71.31 180 ASN A N 1
ATOM 1356 C CA . ASN A 1 180 ? 18.852 5.913 -6.078 1.00 71.31 180 ASN A CA 1
ATOM 1357 C C . ASN A 1 180 ? 19.151 5.866 -4.559 1.00 71.31 180 ASN A C 1
ATOM 1359 O O . ASN A 1 180 ? 19.760 4.917 -4.065 1.00 71.31 180 ASN A O 1
ATOM 1363 N N . GLN A 1 181 ? 18.682 6.840 -3.779 1.00 80.94 181 GLN A N 1
ATOM 1364 C CA . GLN A 1 181 ? 18.745 6.751 -2.317 1.00 80.94 181 GLN A CA 1
ATOM 1365 C C . GLN A 1 181 ? 17.426 6.281 -1.719 1.00 80.94 181 GLN A C 1
ATOM 1367 O O . GLN A 1 181 ? 16.355 6.740 -2.120 1.00 80.94 181 GLN A O 1
ATOM 1372 N N . VAL A 1 182 ? 17.526 5.380 -0.740 1.00 88.25 182 VAL A N 1
ATOM 1373 C CA . VAL A 1 182 ? 16.395 4.969 0.092 1.00 88.25 182 VAL A CA 1
ATOM 1374 C C . VAL A 1 182 ? 16.212 5.997 1.199 1.00 88.25 182 VAL A C 1
ATOM 1376 O O . VAL A 1 182 ? 17.162 6.323 1.909 1.00 88.25 182 VAL A O 1
ATOM 1379 N N . THR A 1 183 ? 14.989 6.484 1.349 1.00 88.25 183 THR A N 1
ATOM 1380 C CA . THR A 1 183 ? 14.592 7.411 2.406 1.00 88.25 183 THR A CA 1
ATOM 1381 C C . THR A 1 183 ? 13.462 6.836 3.235 1.00 88.25 183 THR A C 1
ATOM 1383 O O . THR A 1 183 ? 12.681 6.011 2.760 1.00 88.25 183 THR A O 1
ATOM 1386 N N . TYR A 1 184 ? 13.361 7.301 4.476 1.00 91.25 184 TYR A N 1
ATOM 1387 C CA . TYR A 1 184 ? 12.349 6.857 5.426 1.00 91.25 184 TYR A CA 1
ATOM 1388 C C . TYR A 1 184 ? 11.423 8.006 5.805 1.00 91.25 184 TYR A C 1
ATOM 1390 O O . TYR A 1 184 ? 11.844 9.155 5.917 1.00 91.25 184 TYR A O 1
ATOM 1398 N N . ARG A 1 185 ? 10.145 7.712 6.016 1.00 90.94 185 ARG A N 1
ATOM 1399 C CA . ARG A 1 185 ? 9.169 8.686 6.505 1.00 90.94 185 ARG A CA 1
ATOM 1400 C C . ARG A 1 185 ? 8.261 8.080 7.549 1.00 90.94 185 ARG A C 1
ATOM 1402 O O . ARG A 1 185 ? 7.760 6.971 7.376 1.00 90.94 185 ARG A O 1
ATOM 1409 N N . HIS A 1 186 ? 7.994 8.871 8.578 1.00 92.75 186 HIS A N 1
ATOM 1410 C CA . HIS A 1 186 ? 6.949 8.594 9.548 1.00 92.75 186 HIS A CA 1
ATOM 1411 C C . HIS A 1 186 ? 5.636 9.187 9.033 1.00 92.75 186 HIS A C 1
ATOM 1413 O O . HIS A 1 186 ? 5.575 10.370 8.693 1.00 92.75 186 HIS A O 1
ATOM 1419 N N . VAL A 1 187 ? 4.599 8.362 8.903 1.00 93.69 187 VAL A N 1
ATOM 1420 C CA . VAL A 1 187 ? 3.285 8.777 8.400 1.00 93.69 187 VAL A CA 1
ATOM 1421 C C . VAL A 1 187 ? 2.216 8.459 9.433 1.00 93.69 187 VAL A C 1
ATOM 1423 O O . VAL A 1 187 ? 2.101 7.326 9.899 1.00 93.69 187 VAL A O 1
ATOM 1426 N N . TYR A 1 188 ? 1.415 9.467 9.758 1.00 95.25 188 TYR A N 1
ATOM 1427 C CA . TYR A 1 188 ? 0.361 9.380 10.758 1.00 95.25 188 TYR A CA 1
ATOM 1428 C C . TYR A 1 188 ? -0.991 8.957 10.150 1.00 95.25 188 TYR A C 1
ATOM 1430 O O . TYR A 1 188 ? -1.232 9.194 8.957 1.00 95.25 188 TYR A O 1
ATOM 1438 N N . PRO A 1 189 ? -1.891 8.350 10.953 1.00 93.19 189 PRO A N 1
ATOM 1439 C CA . PRO A 1 189 ? -3.177 7.838 10.474 1.00 93.19 189 PRO A CA 1
ATOM 1440 C C . PRO A 1 189 ? -4.101 8.871 9.821 1.00 93.19 189 PRO A C 1
ATOM 1442 O O . PRO A 1 189 ? -4.911 8.511 8.970 1.00 93.19 189 PRO A O 1
ATOM 1445 N N . ASP A 1 190 ? -3.965 10.160 10.146 1.00 95.06 190 ASP A N 1
ATOM 1446 C CA . ASP A 1 190 ? -4.751 11.248 9.542 1.00 95.06 190 ASP A CA 1
ATOM 1447 C C . ASP A 1 190 ? -4.537 11.374 8.021 1.00 95.06 190 ASP A C 1
ATOM 1449 O O . ASP A 1 190 ? -5.363 11.941 7.301 1.00 95.06 190 ASP A O 1
ATOM 1453 N N . LYS A 1 191 ? -3.428 10.829 7.505 1.00 95.50 191 LYS A N 1
ATOM 1454 C CA . LYS A 1 191 ? -3.117 10.798 6.070 1.00 95.50 191 LYS A CA 1
ATOM 1455 C C . LYS A 1 191 ? -3.757 9.620 5.341 1.00 95.50 191 LYS A C 1
ATOM 1457 O O . LYS A 1 191 ? -3.779 9.625 4.105 1.00 95.50 191 LYS A O 1
ATOM 1462 N N . PHE A 1 192 ? -4.243 8.610 6.056 1.00 94.50 192 PHE A N 1
ATOM 1463 C CA . PHE A 1 192 ? -4.781 7.399 5.446 1.00 94.50 192 PHE A CA 1
ATOM 1464 C C . PHE A 1 192 ? -6.135 7.695 4.784 1.00 94.50 192 PHE A C 1
ATOM 1466 O O . PHE A 1 192 ? -6.901 8.547 5.232 1.00 94.50 192 PHE A O 1
ATOM 1473 N N . GLY A 1 193 ? -6.388 7.078 3.633 1.00 87.44 193 GLY A N 1
ATOM 1474 C CA . GLY A 1 193 ? -7.581 7.274 2.808 1.00 87.44 193 GLY A CA 1
ATOM 1475 C C . GLY A 1 193 ? -7.601 8.582 2.015 1.00 87.44 193 GLY A C 1
ATOM 1476 O O . GLY A 1 193 ? -8.098 8.598 0.885 1.00 87.44 193 GLY A O 1
ATOM 1477 N N . THR A 1 194 ? -7.030 9.657 2.566 1.00 92.31 194 THR A N 1
ATOM 1478 C CA . THR A 1 194 ? -7.053 11.010 1.989 1.00 92.31 194 THR A CA 1
ATOM 1479 C C . THR A 1 194 ? -5.801 11.332 1.178 1.00 92.31 194 THR A C 1
ATOM 1481 O O . THR A 1 194 ? -5.901 11.836 0.058 1.00 92.31 194 THR A O 1
ATOM 1484 N N . LYS A 1 195 ? -4.615 11.042 1.721 1.00 95.69 195 LYS A N 1
ATOM 1485 C CA . LYS A 1 195 ? -3.313 11.316 1.092 1.00 95.69 195 LYS A CA 1
ATOM 1486 C C . LYS A 1 195 ? -2.589 10.047 0.692 1.00 95.69 195 LYS A C 1
ATOM 1488 O O . LYS A 1 195 ? -1.847 10.071 -0.288 1.00 95.69 195 LYS A O 1
ATOM 1493 N N . ILE A 1 196 ? -2.819 8.948 1.403 1.00 95.75 196 ILE A N 1
ATOM 1494 C CA . ILE A 1 196 ? -2.247 7.650 1.065 1.00 95.75 196 ILE A CA 1
ATOM 1495 C C . ILE A 1 196 ? -3.270 6.525 1.156 1.00 95.75 196 ILE A C 1
ATOM 1497 O O . ILE A 1 196 ? -4.220 6.591 1.930 1.00 95.75 196 ILE A O 1
ATOM 1501 N N . LYS A 1 197 ? -3.064 5.489 0.348 1.00 95.44 197 LYS A N 1
ATOM 1502 C CA . LYS A 1 197 ? -3.815 4.229 0.376 1.00 95.44 197 LYS A CA 1
ATOM 1503 C C . LYS A 1 197 ? -2.847 3.051 0.283 1.00 95.44 197 LYS A C 1
ATOM 1505 O O . LYS A 1 197 ? -1.666 3.249 0.011 1.00 95.44 197 LYS A O 1
ATOM 1510 N N . PHE A 1 198 ? -3.340 1.838 0.482 1.00 95.94 198 PHE A N 1
ATOM 1511 C CA . PHE A 1 198 ? -2.527 0.635 0.633 1.00 95.94 198 PHE A CA 1
ATOM 1512 C C . PHE A 1 198 ? -2.816 -0.422 -0.440 1.00 95.94 198 PHE A C 1
ATOM 1514 O O . PHE A 1 198 ? -3.959 -0.563 -0.879 1.00 95.94 198 PHE A O 1
ATOM 1521 N N . ILE A 1 199 ? -1.784 -1.174 -0.832 1.00 95.75 199 ILE A N 1
ATOM 1522 C CA . ILE A 1 199 ? -1.838 -2.342 -1.736 1.00 95.75 199 ILE A CA 1
ATOM 1523 C C . ILE A 1 199 ? -1.109 -3.512 -1.051 1.00 95.75 199 ILE A C 1
ATOM 1525 O O . ILE A 1 199 ? -0.069 -3.285 -0.425 1.00 95.75 199 ILE A O 1
ATOM 1529 N N . TYR A 1 200 ? -1.618 -4.746 -1.155 1.00 90.75 200 TYR A N 1
ATOM 1530 C CA . TYR A 1 200 ? -1.123 -5.906 -0.386 1.00 90.75 200 TYR A CA 1
ATOM 1531 C C . TYR A 1 200 ? -0.669 -7.100 -1.199 1.00 90.75 200 TYR A C 1
ATOM 1533 O O . TYR A 1 200 ? -0.970 -7.210 -2.398 1.00 90.75 200 TYR A O 1
#

Solvent-accessible surface area (backbone atoms only — not comparable to full-atom values): 11119 Å² total; per-residue (Å²): 135,90,83,79,77,87,75,63,52,40,80,44,69,37,46,84,90,52,39,50,65,59,49,14,64,70,23,63,26,51,37,69,52,30,28,65,73,55,71,20,85,86,74,48,68,54,60,73,40,79,40,59,31,51,61,29,41,89,65,63,46,69,45,84,38,87,39,100,87,47,59,67,86,41,74,95,59,80,66,48,60,84,45,32,20,59,25,48,34,38,49,57,22,40,76,73,75,53,61,56,54,34,55,45,70,60,43,59,40,34,70,65,43,37,40,24,60,26,33,56,64,41,47,70,70,88,46,70,65,20,34,38,36,38,58,98,40,76,37,36,24,26,26,74,38,68,47,95,90,61,27,31,37,31,39,30,20,50,62,90,33,13,66,38,95,88,38,83,56,61,49,81,63,83,81,81,74,44,72,58,36,69,22,20,42,83,46,57,62,88,39,42,57,72,44,28,29,30,37,96

Secondary structure (DSSP, 8-state):
--------EEEEEPPTT--HHHHHHHTT--HHHHHHHTT-TTT-PPTT-EEEEET------B----BTTBSS---SS--SPTTSHHHHHHHHHHHTT-PPPTT--SGGGHHHHHHHBT--EESS---TTPEEEETTSS-EEEEEEE-TTS-EEEEEESSS-BSSSS---B-S--SS--TT-EEEEEE-GGGBTTTEEEE-

Foldseek 3Di:
DDDDDDFDWDWDQAAPPDFLVNQCLQQVADSVCQCVQFVQPPPTDDHGDIGTGGVGHLDQQQQQDDFPVDRAFADDDAQDDAQFQSSVLQVLCVVVVRGGGNGCPFLQSNQVRLSNRRWRKWQADDDQQKWKRFVVDRHIWGFNDQDPQRKTKTKGGPDWAALDPVGRPTPPDPPPPSRNPIHIDIGDRVCGNPTIIITD

Radius of gyration: 19.16 Å; Cα contacts (8 Å, |Δi|>4): 421; chains: 1; bounding box: 57×52×43 Å